Protein AF-A0A0L0VSL5-F1 (afdb_monomer)

Solvent-accessible surface area (backbone atoms only — not comparable to full-atom values): 15742 Å² total; per-residue (Å²): 80,38,38,39,34,37,36,86,42,72,40,35,35,44,28,36,60,89,31,51,24,48,33,51,64,76,31,60,61,49,60,49,43,59,82,52,44,70,43,59,74,80,68,90,75,70,58,78,73,39,57,33,40,34,41,39,35,54,73,56,79,80,75,64,73,90,83,74,93,79,73,78,49,62,50,77,45,80,47,73,40,64,59,97,86,57,85,73,88,81,75,74,82,54,88,63,55,69,86,78,69,86,86,74,79,82,70,61,61,67,65,62,92,44,34,39,36,64,74,82,46,76,58,73,95,42,66,75,44,81,54,85,88,80,40,61,49,68,82,96,67,73,64,68,53,27,64,38,95,92,36,80,67,58,81,57,70,86,47,41,48,71,52,88,75,97,64,85,46,53,37,28,43,37,43,53,38,84,44,75,86,44,54,42,32,37,32,50,56,62,76,78,61,58,31,29,52,28,34,70,50,80,41,77,75,52,86,80,55,49,82,74,55,72,68,43,38,74,40,32,42,46,36,45,49,46,60,40,35,43,36,10,25,40,30,36,37,38,51,37,56,52,97,90,47,74,61,86,71,82,26,45,39,28,35,50,45,67,71,48,35,71,60,8,36,48,34,39,59

Mean predicted aligned error: 10.03 Å

Organism: NCBI:txid1165861

Sequence (269 aa):
MFWFSTDQHLLSVVEADSNGVTGPNNLHCLQFHNGQRYFEPQHCMIKLNTTFKKSHQQICVCGFALGIPRIEATTLAIVQVAAKDTETSNLQLPRTQDWGDTVGGKCTDLNIDTLNSSAVRSTYLANIAVSYLLTLAFRYRILLQDLAIGGRGYFNSTEVTTFTRNKDGCYNIVLNNLDADIDHPLYLCKFSPDADLVAQGSGNIGPQSLFQASFRLNNPLRRDTFVIGSGSYLVNSIPTVQFEAHNPGVWILHCHIEWHLASGFAGLL

Secondary structure (DSSP, 8-state):
-EEEEETTB-B---EETTEEEE---SBSEEEE-TT--EE----TTPPTTEEEEEEEEE--STTPPTT-S---SEEEEEEEE--TT---TT-PPP----------S------GGG-EESS--B-----EEE--------SS--THHHHSTTS-SS--TTTSEE----S-SEEEEEEE---SS--EEEEEE-SSSPEEEEEEEES---TTTGGGS----BS-EEESEEEEPTTEEEEEEEESEETTEE--S--EEEESSHHHHHTT-EEE-

Structure (mmCIF, N/CA/C/O backbone):
data_AF-A0A0L0VSL5-F1
#
_entry.id   AF-A0A0L0VSL5-F1
#
loop_
_atom_site.group_PDB
_atom_site.id
_atom_site.type_symbol
_atom_site.label_atom_id
_atom_site.label_alt_id
_atom_site.label_comp_id
_atom_site.label_asym_id
_atom_site.label_entity_id
_atom_site.label_seq_id
_atom_site.pdbx_PDB_ins_code
_atom_site.Cartn_x
_atom_site.Cartn_y
_atom_site.Cartn_z
_atom_site.occupancy
_atom_site.B_iso_or_equiv
_atom_site.auth_seq_id
_atom_site.auth_comp_id
_atom_site.auth_asym_id
_atom_site.auth_atom_id
_atom_site.pdbx_PDB_model_num
ATOM 1 N N . MET A 1 1 ? -10.384 4.070 0.402 1.00 79.19 1 MET A N 1
ATOM 2 C CA . MET A 1 1 ? -9.884 4.211 1.788 1.00 79.19 1 MET A CA 1
ATOM 3 C C . MET A 1 1 ? -10.976 3.934 2.806 1.00 79.19 1 MET A C 1
ATOM 5 O O . MET A 1 1 ? -12.090 4.432 2.637 1.00 79.19 1 MET A O 1
ATOM 9 N N . PHE A 1 2 ? -10.629 3.209 3.867 1.00 81.50 2 PHE A N 1
ATOM 10 C CA . PHE A 1 2 ? -11.522 2.871 4.970 1.00 81.50 2 PHE A CA 1
ATOM 11 C C . PHE A 1 2 ? -10.937 3.264 6.321 1.00 81.50 2 PHE A C 1
ATOM 13 O O . PHE A 1 2 ? -9.721 3.275 6.505 1.00 81.50 2 PHE A O 1
ATOM 20 N N . TRP A 1 3 ? -11.832 3.569 7.254 1.00 83.19 3 TRP A N 1
ATOM 21 C CA . TRP A 1 3 ? -11.535 3.921 8.634 1.00 83.19 3 TRP A CA 1
ATOM 22 C C . TRP A 1 3 ? -12.248 2.919 9.534 1.00 83.19 3 TRP A C 1
ATOM 24 O O . TRP A 1 3 ? -13.470 2.793 9.491 1.00 83.19 3 TRP A O 1
ATOM 34 N N . PHE A 1 4 ? -11.478 2.154 10.296 1.00 86.31 4 PHE A N 1
ATOM 35 C CA . PHE A 1 4 ? -11.981 1.129 11.195 1.00 86.31 4 PHE A CA 1
ATOM 36 C C . PHE A 1 4 ? -11.747 1.536 12.643 1.00 86.31 4 PHE A C 1
ATOM 38 O O . PHE A 1 4 ? -10.606 1.742 13.054 1.00 86.31 4 PHE A O 1
ATOM 45 N N . SER A 1 5 ? -12.814 1.591 13.428 1.00 86.06 5 SER A N 1
ATOM 46 C CA . SER A 1 5 ? -12.749 1.828 14.865 1.00 86.06 5 SER A CA 1
ATOM 47 C C . SER A 1 5 ? -13.531 0.762 15.624 1.00 86.06 5 SER A C 1
ATOM 49 O O . SER A 1 5 ? -14.391 0.050 15.092 1.00 86.06 5 SER A O 1
ATOM 51 N N . THR A 1 6 ? -13.200 0.622 16.901 1.00 87.06 6 THR A N 1
ATOM 52 C CA . THR A 1 6 ? -13.971 -0.185 17.842 1.00 87.06 6 THR A CA 1
ATOM 53 C C . THR A 1 6 ? -14.391 0.716 18.992 1.00 87.06 6 THR A C 1
ATOM 55 O O . THR A 1 6 ? -13.530 1.305 19.648 1.00 87.06 6 THR A O 1
ATOM 58 N N . ASP A 1 7 ? -15.697 0.818 19.245 1.00 85.94 7 ASP A N 1
ATOM 59 C CA . ASP A 1 7 ? -16.243 1.698 20.277 1.00 85.94 7 ASP A CA 1
ATOM 60 C C . ASP A 1 7 ? -15.539 1.452 21.613 1.00 85.94 7 ASP A C 1
ATOM 62 O O . ASP A 1 7 ? -15.554 0.329 22.124 1.00 85.94 7 ASP A O 1
ATOM 66 N N . GLN A 1 8 ? -14.956 2.502 22.198 1.00 84.69 8 GLN A N 1
ATOM 67 C CA . GLN A 1 8 ? -14.326 2.475 23.526 1.00 84.69 8 GLN A CA 1
ATOM 68 C C . GLN A 1 8 ? -13.149 1.489 23.672 1.00 84.69 8 GLN A C 1
ATOM 70 O O . GLN A 1 8 ? -12.709 1.228 24.792 1.00 84.69 8 GLN A O 1
ATOM 75 N N . HIS A 1 9 ? -12.620 0.952 22.568 1.00 84.62 9 HIS A N 1
ATOM 76 C CA . HIS A 1 9 ? -11.437 0.093 22.563 1.00 84.62 9 HIS A CA 1
ATOM 77 C C . HIS A 1 9 ? -10.327 0.730 21.735 1.00 84.62 9 HIS A C 1
ATOM 79 O O . HIS A 1 9 ? -10.549 1.198 20.620 1.00 84.62 9 HIS A O 1
ATOM 85 N N . LEU A 1 10 ? -9.133 0.749 22.318 1.00 87.00 10 LEU A N 1
ATOM 86 C CA . LEU A 1 10 ? -7.921 1.201 21.655 1.00 87.00 10 LEU A CA 1
ATOM 87 C C . LEU A 1 10 ? -7.341 0.068 20.809 1.00 87.00 10 LEU A C 1
ATOM 89 O O . LEU A 1 10 ? -7.324 -1.082 21.245 1.00 87.00 10 LEU A O 1
ATOM 93 N N . LEU A 1 11 ? -6.838 0.424 19.634 1.00 86.19 11 LEU A N 1
ATOM 94 C CA . LEU A 1 11 ? -6.230 -0.466 18.656 1.00 86.19 11 LEU A CA 1
ATOM 95 C C . LEU A 1 11 ? -4.699 -0.331 18.705 1.00 86.19 11 LEU A C 1
ATOM 97 O O . LEU A 1 11 ? -4.158 0.766 18.888 1.00 86.19 11 LEU A O 1
ATOM 101 N N . SER A 1 12 ? -3.994 -1.440 18.498 1.00 89.50 12 SER A N 1
ATOM 102 C CA . SER A 1 12 ? -2.533 -1.470 18.363 1.00 89.50 12 SER A CA 1
ATOM 103 C C . SER A 1 12 ? -2.125 -2.292 17.152 1.00 89.50 12 SER A C 1
ATOM 105 O O . SER A 1 12 ? -2.561 -3.425 17.001 1.00 89.50 12 SER A O 1
ATOM 107 N N . VAL A 1 13 ? -1.252 -1.767 16.301 1.00 90.75 13 VAL A N 1
ATOM 108 C CA . VAL A 1 13 ? -0.798 -2.497 15.110 1.00 90.75 13 VAL A CA 1
ATOM 109 C C . VAL A 1 13 ? 0.441 -3.325 15.444 1.00 90.75 13 VAL A C 1
ATOM 111 O O . VAL A 1 13 ? 1.412 -2.808 16.004 1.00 90.75 13 VAL A O 1
ATOM 114 N N . VAL A 1 14 ? 0.404 -4.614 15.096 1.00 91.50 14 VAL A N 1
ATOM 115 C CA . VAL A 1 14 ? 1.551 -5.531 15.258 1.00 91.50 14 VAL A CA 1
ATOM 116 C C . VAL A 1 14 ? 1.953 -6.252 13.968 1.00 91.50 14 VAL A C 1
ATOM 118 O O . VAL A 1 14 ? 2.981 -6.922 13.914 1.00 91.50 14 VAL A O 1
ATOM 121 N N . GLU A 1 15 ? 1.166 -6.102 12.906 1.00 91.44 15 GLU A N 1
ATOM 122 C CA . GLU A 1 15 ? 1.506 -6.580 11.566 1.00 91.44 15 GLU A CA 1
ATOM 123 C C . GLU A 1 15 ? 0.984 -5.592 10.526 1.00 91.44 15 GLU A C 1
ATOM 125 O O . GLU A 1 15 ? -0.127 -5.076 10.667 1.00 91.44 15 GLU A O 1
ATOM 130 N N . ALA A 1 16 ? 1.777 -5.355 9.485 1.00 91.31 16 ALA A N 1
ATOM 131 C CA . ALA A 1 16 ? 1.372 -4.657 8.276 1.00 91.31 16 ALA A CA 1
ATOM 132 C C . ALA A 1 16 ? 1.579 -5.595 7.081 1.00 91.31 16 ALA A C 1
ATOM 134 O O . ALA A 1 16 ? 2.695 -6.042 6.802 1.00 91.31 16 ALA A O 1
ATOM 135 N N . ASP A 1 17 ? 0.489 -5.878 6.379 1.00 90.19 17 ASP A N 1
ATOM 136 C CA . ASP A 1 17 ? 0.376 -6.805 5.258 1.00 90.19 17 ASP A CA 1
ATOM 137 C C . ASP A 1 17 ? 0.730 -8.255 5.626 1.00 90.19 17 ASP A C 1
ATOM 139 O O . ASP A 1 17 ? -0.166 -9.064 5.860 1.00 90.19 17 ASP A O 1
ATOM 143 N N . SER A 1 18 ? 2.009 -8.607 5.636 1.00 87.94 18 SER A N 1
ATOM 144 C CA . SER A 1 18 ? 2.518 -9.910 6.094 1.00 87.94 18 SER A CA 1
ATOM 145 C C . SER A 1 18 ? 3.865 -9.760 6.805 1.00 87.94 18 SER A C 1
ATOM 147 O O . SER A 1 18 ? 4.655 -10.699 6.906 1.00 87.94 18 SER A O 1
ATOM 149 N N . ASN A 1 19 ? 4.141 -8.549 7.295 1.00 88.31 19 ASN A N 1
ATOM 150 C CA . ASN A 1 19 ? 5.360 -8.201 8.004 1.00 88.31 19 ASN A CA 1
ATOM 151 C C . ASN A 1 19 ? 5.015 -7.781 9.428 1.00 88.31 19 ASN A C 1
ATOM 153 O O . ASN A 1 19 ? 4.250 -6.840 9.641 1.00 88.31 19 ASN A O 1
ATOM 157 N N . GLY A 1 20 ? 5.637 -8.443 10.404 1.00 90.81 20 GLY A N 1
ATOM 158 C CA . GLY A 1 20 ? 5.568 -8.021 11.799 1.00 90.81 20 GLY A CA 1
ATOM 159 C C . GLY A 1 20 ? 6.112 -6.601 11.963 1.00 90.81 20 GLY A C 1
ATOM 160 O O . GLY A 1 20 ? 7.195 -6.274 11.457 1.00 90.81 20 GLY A O 1
ATOM 161 N N . VAL A 1 21 ? 5.358 -5.767 12.669 1.00 91.81 21 VAL A N 1
ATOM 162 C CA . VAL A 1 21 ? 5.719 -4.389 13.009 1.00 91.81 21 VAL A CA 1
ATOM 163 C C . VAL A 1 21 ? 5.441 -4.129 14.486 1.00 91.81 21 VAL A C 1
ATOM 165 O O . VAL A 1 21 ? 4.688 -4.846 15.134 1.00 91.81 21 VAL A O 1
ATOM 168 N N . THR A 1 22 ? 6.037 -3.079 15.031 1.00 89.19 22 THR A N 1
ATOM 169 C CA . THR A 1 22 ? 5.716 -2.571 16.363 1.00 89.19 22 THR A CA 1
ATOM 170 C C . THR A 1 22 ? 5.126 -1.174 16.236 1.00 89.19 22 THR A C 1
ATOM 172 O O . THR A 1 22 ? 5.822 -0.259 15.784 1.00 89.19 22 THR A O 1
ATOM 175 N N . GLY A 1 23 ? 3.884 -1.015 16.699 1.00 85.62 23 GLY A N 1
ATOM 176 C CA . GLY A 1 23 ? 3.152 0.251 16.708 1.00 85.62 23 GLY A CA 1
ATOM 177 C C . GLY A 1 23 ? 2.468 0.559 15.369 1.00 85.62 23 GLY A C 1
ATOM 178 O O . GLY A 1 23 ? 2.643 -0.202 14.423 1.00 85.62 23 GLY A O 1
ATOM 179 N N . PRO A 1 24 ? 1.697 1.659 15.270 1.00 88.31 24 PRO A N 1
ATOM 180 C CA . PRO A 1 24 ? 1.308 2.550 16.362 1.00 88.31 24 PRO A CA 1
ATOM 181 C C . PRO A 1 24 ? 0.392 1.865 17.388 1.00 88.31 24 PRO A C 1
ATOM 183 O O . PRO A 1 24 ? -0.339 0.928 17.073 1.00 88.31 24 PRO A O 1
ATOM 186 N N . ASN A 1 25 ? 0.459 2.342 18.632 1.00 88.06 25 ASN A N 1
ATOM 187 C CA . ASN A 1 25 ? -0.379 1.892 19.746 1.00 88.06 25 ASN A CA 1
ATOM 188 C C . ASN A 1 25 ? -1.405 2.968 20.102 1.00 88.06 25 ASN A C 1
ATOM 190 O O . ASN A 1 25 ? -1.175 4.147 19.833 1.00 88.06 25 ASN A O 1
ATOM 194 N N . ASN A 1 26 ? -2.468 2.574 20.805 1.00 87.81 26 ASN A N 1
ATOM 195 C CA . ASN A 1 26 ? -3.506 3.481 21.306 1.00 87.81 26 ASN A CA 1
ATOM 196 C C . ASN A 1 26 ? -4.238 4.250 20.194 1.00 87.81 26 ASN A C 1
ATOM 198 O O . ASN A 1 26 ? -4.598 5.412 20.362 1.00 87.81 26 ASN A O 1
ATOM 202 N N . LEU A 1 27 ? -4.448 3.605 19.049 1.00 87.19 27 LEU A N 1
ATOM 203 C CA . LEU A 1 27 ? -5.225 4.168 17.955 1.00 87.19 27 LEU A CA 1
ATOM 204 C C . LEU A 1 27 ? -6.715 4.069 18.280 1.00 87.19 27 LEU A C 1
ATOM 206 O O . LEU A 1 27 ? -7.216 3.001 18.620 1.00 87.19 27 LEU A O 1
ATOM 210 N N . HIS A 1 28 ? -7.439 5.168 18.126 1.00 87.94 28 HIS A N 1
ATOM 211 C CA . HIS A 1 28 ? -8.902 5.151 18.147 1.00 87.94 28 HIS A CA 1
ATOM 212 C C . HIS A 1 28 ? -9.468 4.582 16.838 1.00 87.94 28 HIS A C 1
ATOM 214 O O . HIS A 1 28 ? -10.438 3.824 16.834 1.00 87.94 28 HIS A O 1
ATOM 220 N N . CYS A 1 29 ? -8.818 4.931 15.722 1.00 84.75 29 CYS A N 1
ATOM 221 C CA . CYS A 1 29 ? -9.201 4.518 14.386 1.00 84.75 29 CYS A CA 1
ATOM 222 C C . CYS A 1 29 ? -7.979 4.103 13.562 1.00 84.75 29 CYS A C 1
ATOM 224 O O . CYS A 1 29 ? -6.942 4.768 13.558 1.00 84.75 29 CYS A O 1
ATOM 226 N N . LEU A 1 30 ? -8.134 3.007 12.832 1.00 87.50 30 LEU A N 1
ATOM 227 C CA . LEU A 1 30 ? -7.163 2.449 11.910 1.00 87.50 30 LEU A CA 1
ATOM 228 C C . LEU A 1 30 ? -7.581 2.764 10.475 1.00 87.50 30 LEU A C 1
ATOM 230 O O . LEU A 1 30 ? -8.691 2.437 10.059 1.00 87.50 30 LEU A O 1
ATOM 234 N N . GLN A 1 31 ? -6.683 3.382 9.717 1.00 86.00 31 GLN A N 1
ATOM 235 C CA . GLN A 1 31 ? -6.902 3.695 8.308 1.00 86.00 31 GLN A CA 1
ATOM 236 C C . GLN A 1 31 ? -6.212 2.655 7.435 1.00 86.00 31 GLN A C 1
ATOM 238 O O . GLN A 1 31 ? -5.061 2.310 7.697 1.00 86.00 31 GLN A O 1
ATOM 243 N N . PHE A 1 32 ? -6.896 2.163 6.406 1.00 87.19 32 PHE A N 1
ATOM 244 C CA . PHE A 1 32 ? -6.297 1.248 5.436 1.00 87.19 32 PHE A CA 1
ATOM 245 C C . PHE A 1 32 ? -6.989 1.319 4.074 1.00 87.19 32 PHE A C 1
ATOM 247 O O . PHE A 1 32 ? -8.181 1.630 3.952 1.00 87.19 32 PHE A O 1
ATOM 254 N N . HIS A 1 33 ? -6.222 1.026 3.029 1.00 89.50 33 HIS A N 1
ATOM 255 C CA . HIS A 1 33 ? -6.683 1.029 1.648 1.00 89.50 33 HIS A CA 1
ATOM 256 C C . HIS A 1 33 ? -6.853 -0.396 1.089 1.00 89.50 33 HIS A C 1
ATOM 258 O O . HIS A 1 33 ? -6.383 -1.373 1.663 1.00 89.50 33 HIS A O 1
ATOM 264 N N . ASN A 1 34 ? -7.541 -0.525 -0.050 1.00 88.31 34 ASN A N 1
ATOM 265 C CA . ASN A 1 34 ? -7.674 -1.778 -0.804 1.00 88.31 34 ASN A CA 1
ATOM 266 C C . ASN A 1 34 ? -6.311 -2.476 -0.967 1.00 88.31 34 ASN A C 1
ATOM 268 O O . ASN A 1 34 ? -5.350 -1.829 -1.379 1.00 88.31 34 ASN A O 1
ATOM 272 N N . GLY A 1 35 ? -6.253 -3.776 -0.671 1.00 88.75 35 GLY A N 1
ATOM 273 C CA . GLY A 1 35 ? -5.036 -4.600 -0.744 1.00 88.75 35 GLY A CA 1
ATOM 274 C C . GLY A 1 35 ? -4.197 -4.622 0.542 1.00 88.75 35 GLY A C 1
ATOM 275 O O . GLY A 1 35 ? -3.473 -5.587 0.788 1.00 88.75 35 GLY A O 1
ATOM 276 N N . GLN A 1 36 ? -4.352 -3.620 1.412 1.00 91.81 36 GLN A N 1
ATOM 277 C CA . GLN A 1 36 ? -3.633 -3.552 2.683 1.00 91.81 36 GLN A CA 1
ATOM 278 C C . GLN A 1 36 ? -4.264 -4.449 3.749 1.00 91.81 36 GLN A C 1
ATOM 280 O O . GLN A 1 36 ? -5.487 -4.590 3.820 1.00 91.81 36 GLN A O 1
ATOM 285 N N . ARG A 1 37 ? -3.428 -5.015 4.623 1.00 92.31 37 ARG A N 1
ATOM 286 C CA . ARG A 1 37 ? -3.855 -5.700 5.848 1.00 92.31 37 ARG A CA 1
ATOM 287 C C . ARG A 1 37 ? -3.131 -5.121 7.049 1.00 92.31 37 ARG A C 1
ATOM 289 O O . ARG A 1 37 ? -1.978 -4.710 6.966 1.00 92.31 37 ARG A O 1
ATOM 296 N N . TYR A 1 38 ? -3.805 -5.164 8.184 1.00 90.19 38 TYR A N 1
ATOM 297 C CA . TYR A 1 38 ? -3.205 -4.892 9.476 1.00 90.19 38 TYR A CA 1
ATOM 298 C C . TYR A 1 38 ? -3.696 -5.931 10.466 1.00 90.19 38 TYR A C 1
ATOM 300 O O . TYR A 1 38 ? -4.891 -6.235 10.499 1.00 90.19 38 TYR A O 1
ATOM 308 N N . PHE A 1 39 ? -2.783 -6.456 11.277 1.00 83.44 39 PHE A N 1
ATOM 309 C CA . PHE A 1 39 ? -3.158 -7.276 12.419 1.00 83.44 39 PHE A CA 1
ATOM 310 C C . PHE A 1 39 ? -3.142 -6.424 13.684 1.00 83.44 39 PHE A C 1
ATOM 312 O O . PHE A 1 39 ? -2.148 -5.763 14.005 1.00 83.44 39 PHE A O 1
ATOM 319 N N . GLU A 1 40 ? -4.265 -6.461 14.391 1.00 76.19 40 GLU A N 1
ATOM 320 C CA . GLU A 1 40 ? -4.489 -5.767 15.650 1.00 76.19 40 GLU A CA 1
ATOM 321 C C . GLU A 1 40 ? -4.880 -6.802 16.708 1.00 76.19 40 GLU A C 1
ATOM 323 O O . GLU A 1 40 ? -5.955 -7.403 16.611 1.00 76.19 40 GLU A O 1
ATOM 328 N N . PRO A 1 41 ? -4.019 -7.079 17.701 1.00 65.44 41 PRO A N 1
ATOM 329 C CA . PRO A 1 41 ? -4.383 -7.964 18.781 1.00 65.44 41 PRO A CA 1
ATOM 330 C C . PRO A 1 41 ? -5.300 -7.196 19.728 1.00 65.44 41 PRO A C 1
ATOM 332 O O . PRO A 1 41 ? -4.844 -6.373 20.525 1.00 65.44 41 PRO A O 1
ATOM 335 N N . GLN A 1 42 ? -6.588 -7.533 19.695 1.00 60.28 42 GLN A N 1
ATOM 336 C CA . GLN A 1 42 ? -7.503 -7.127 20.753 1.00 60.28 42 GLN A CA 1
ATOM 337 C C . GLN A 1 42 ? -7.034 -7.781 22.050 1.00 60.28 42 GLN A C 1
ATOM 339 O O . GLN A 1 42 ? -7.213 -8.983 22.262 1.00 60.28 42 GLN A O 1
ATOM 344 N N . HIS A 1 43 ? -6.371 -7.000 22.905 1.00 53.62 43 HIS A N 1
ATOM 345 C CA . HIS A 1 43 ? -5.921 -7.482 24.203 1.00 53.62 43 HIS A CA 1
ATOM 346 C C . HIS A 1 43 ? -7.112 -8.080 24.966 1.00 53.62 43 HIS A C 1
ATOM 348 O O . HIS A 1 43 ? -8.201 -7.504 24.982 1.00 53.62 43 HIS A O 1
ATOM 354 N N . CYS A 1 44 ? -6.875 -9.209 25.642 1.00 47.97 44 CYS A N 1
ATOM 355 C CA . CYS A 1 44 ? -7.801 -9.986 26.482 1.00 47.97 44 CYS A CA 1
ATOM 356 C C . CYS A 1 44 ? -8.433 -9.220 27.671 1.00 47.97 44 CYS A C 1
ATOM 358 O O . CYS A 1 44 ? -8.823 -9.826 28.665 1.00 47.97 44 CYS A O 1
ATOM 360 N N . MET A 1 45 ? -8.519 -7.891 27.613 1.00 53.38 45 MET A N 1
ATOM 361 C CA . MET A 1 45 ? -9.178 -7.042 28.603 1.00 53.38 45 MET A CA 1
ATOM 362 C C . MET A 1 45 ? -10.679 -6.868 28.339 1.00 53.38 45 MET A C 1
ATOM 364 O O . MET A 1 45 ? -11.367 -6.227 29.137 1.00 53.38 45 MET A O 1
ATOM 368 N N . ILE A 1 46 ? -11.209 -7.434 27.249 1.00 62.16 46 ILE A N 1
ATOM 369 C CA . ILE A 1 46 ? -12.647 -7.412 26.982 1.00 62.16 46 ILE A CA 1
ATOM 370 C C . ILE A 1 46 ? -13.349 -8.302 28.011 1.00 62.16 46 ILE A C 1
ATOM 372 O O . ILE A 1 46 ? -13.132 -9.513 28.076 1.00 62.16 46 ILE A O 1
ATOM 376 N N . LYS A 1 47 ? -14.195 -7.691 28.844 1.00 61.09 47 LYS A N 1
ATOM 377 C CA . LYS A 1 47 ? -14.951 -8.407 29.876 1.00 61.09 47 LYS A CA 1
ATOM 378 C C . LYS A 1 47 ? -15.949 -9.375 29.232 1.00 61.09 47 LYS A C 1
ATOM 380 O O . LYS A 1 47 ? -16.590 -9.043 28.234 1.00 61.09 47 LYS A O 1
ATOM 385 N N . LEU A 1 48 ? -16.126 -10.547 29.842 1.00 63.28 48 LEU A N 1
ATOM 386 C CA . LEU A 1 48 ? -17.193 -11.481 29.474 1.00 63.28 48 LEU A CA 1
ATOM 387 C C . LEU A 1 48 ? -18.569 -10.806 29.588 1.00 63.28 48 LEU A C 1
ATOM 389 O O . LEU A 1 48 ? -18.789 -9.971 30.467 1.00 63.28 48 LEU A O 1
ATOM 393 N N . ASN A 1 49 ? -19.492 -11.203 28.713 1.00 62.16 49 ASN A N 1
ATOM 394 C CA . ASN A 1 49 ? -20.851 -10.670 28.574 1.00 62.16 49 ASN A CA 1
ATOM 395 C C . ASN A 1 49 ? -20.912 -9.183 28.185 1.00 62.16 49 ASN A C 1
ATOM 397 O O . ASN A 1 49 ? -21.858 -8.481 28.542 1.00 62.16 49 ASN A O 1
ATOM 401 N N . THR A 1 50 ? -19.917 -8.690 27.445 1.00 63.56 50 THR A N 1
ATOM 402 C CA . THR A 1 50 ? -19.955 -7.345 26.859 1.00 63.56 50 THR A CA 1
ATOM 403 C C . THR A 1 50 ? -20.431 -7.387 25.416 1.00 63.56 50 THR A C 1
ATOM 405 O O . THR A 1 50 ? -20.274 -8.377 24.703 1.00 63.56 50 THR A O 1
ATOM 408 N N . THR A 1 51 ? -21.066 -6.302 24.984 1.00 66.62 51 THR A N 1
ATOM 409 C CA . THR A 1 51 ? -21.458 -6.088 23.591 1.00 66.62 51 THR A CA 1
ATOM 410 C C . THR A 1 51 ? -21.030 -4.681 23.200 1.00 66.62 51 THR A C 1
ATOM 412 O O . THR A 1 51 ? -21.313 -3.734 23.936 1.00 66.62 51 THR A O 1
ATOM 415 N N . PHE A 1 52 ? -20.346 -4.535 22.072 1.00 72.25 52 PHE A N 1
ATOM 416 C CA . PHE A 1 52 ? -19.856 -3.251 21.563 1.00 72.25 52 PHE A CA 1
ATOM 417 C C . PHE A 1 52 ? -19.944 -3.211 20.037 1.00 72.25 52 PHE A C 1
ATOM 419 O O . PHE A 1 52 ? -20.152 -4.243 19.391 1.00 72.25 52 PHE A O 1
ATOM 426 N N . LYS A 1 53 ? -19.826 -2.019 19.448 1.00 71.62 53 LYS A N 1
ATOM 427 C CA . LYS A 1 53 ? -19.830 -1.856 17.990 1.00 71.62 53 LYS A CA 1
ATOM 428 C C . LYS A 1 53 ? -18.411 -1.768 17.448 1.00 71.62 53 LYS A C 1
ATOM 430 O O . LYS A 1 53 ? -17.514 -1.203 18.069 1.00 71.62 53 LYS A O 1
ATOM 435 N N . LYS A 1 54 ? -18.243 -2.327 16.259 1.00 72.50 54 LYS A N 1
ATOM 436 C CA . LYS A 1 54 ? -17.155 -2.018 15.341 1.00 72.50 54 LYS A CA 1
ATOM 437 C C . LYS A 1 54 ? -17.730 -1.141 14.244 1.00 72.50 54 LYS A C 1
ATOM 439 O O . LYS A 1 54 ? -18.774 -1.470 13.678 1.00 72.50 54 LYS A O 1
ATOM 444 N N . SER A 1 55 ? -17.067 -0.030 13.987 1.00 71.75 55 SER A N 1
ATOM 445 C CA . SER A 1 55 ? -17.472 0.956 12.999 1.00 71.75 55 SER A CA 1
ATOM 446 C C . SER A 1 55 ? -16.496 0.899 11.838 1.00 71.75 55 SER A C 1
ATOM 448 O O . SER A 1 55 ? -15.284 0.771 12.013 1.00 71.75 55 SER A O 1
ATOM 450 N N . HIS A 1 56 ? -17.053 0.918 10.639 1.00 65.94 56 HIS A N 1
ATOM 451 C CA . HIS A 1 56 ? -16.312 0.935 9.399 1.00 65.94 56 HIS A CA 1
ATOM 452 C C . HIS A 1 56 ? -16.848 2.077 8.553 1.00 65.94 56 HIS A C 1
ATOM 454 O O . HIS A 1 56 ? -17.983 2.031 8.083 1.00 65.94 56 HIS A O 1
ATOM 460 N N . GLN A 1 57 ? -16.039 3.113 8.394 1.00 65.75 57 GLN A N 1
ATOM 461 C CA . GLN A 1 57 ? -16.434 4.339 7.727 1.00 65.75 57 GLN A CA 1
ATOM 462 C C . GLN A 1 57 ? -15.684 4.501 6.415 1.00 65.75 57 GLN A C 1
ATOM 464 O O . GLN A 1 57 ? -14.457 4.388 6.343 1.00 65.75 57 GLN A O 1
ATOM 469 N N . GLN A 1 58 ? -16.446 4.761 5.361 1.00 60.06 58 GLN A N 1
ATOM 470 C CA . GLN A 1 58 ? -15.945 5.017 4.027 1.00 60.06 58 GLN A CA 1
ATOM 471 C C . GLN A 1 58 ? -16.025 6.514 3.748 1.00 60.06 58 GLN A C 1
ATOM 473 O O . GLN A 1 58 ? -17.093 7.116 3.777 1.00 60.06 58 GLN A O 1
ATOM 478 N N . ILE A 1 59 ? -14.872 7.114 3.474 1.00 59.78 59 ILE A N 1
ATOM 479 C CA . ILE A 1 59 ? -14.735 8.579 3.449 1.00 59.78 59 ILE A CA 1
ATOM 480 C C . ILE A 1 59 ? -14.257 9.075 2.091 1.00 59.78 59 ILE A C 1
ATOM 482 O O . ILE A 1 59 ? -14.542 10.197 1.684 1.00 59.78 59 ILE A O 1
ATOM 486 N N . CYS A 1 60 ? -13.531 8.233 1.366 1.00 54.00 60 CYS A N 1
ATOM 487 C CA . CYS A 1 60 ? -12.907 8.645 0.128 1.00 54.00 60 CYS A CA 1
ATOM 488 C C . CYS A 1 60 ? -13.833 8.501 -1.075 1.00 54.00 60 CYS A C 1
ATOM 490 O O . CYS A 1 60 ? -14.367 7.420 -1.335 1.00 54.00 60 CYS A O 1
ATOM 492 N N . VAL A 1 61 ? -13.895 9.564 -1.875 1.00 51.88 61 VAL A N 1
ATOM 493 C CA . VAL A 1 61 ? -14.516 9.601 -3.209 1.00 51.88 61 VAL A CA 1
ATOM 494 C C . VAL A 1 61 ? -13.654 8.873 -4.263 1.00 51.88 61 VAL A C 1
ATOM 496 O O . VAL A 1 61 ? -14.002 8.843 -5.432 1.00 51.88 61 VAL A O 1
ATOM 499 N N . CYS A 1 62 ? -12.564 8.201 -3.885 1.00 49.12 62 CYS A N 1
ATOM 500 C CA . CYS A 1 62 ? -11.683 7.447 -4.789 1.00 49.12 62 CYS A CA 1
ATOM 501 C C . CYS A 1 62 ? -12.303 6.149 -5.361 1.00 49.12 62 CYS A C 1
ATOM 503 O O . CYS A 1 62 ? -11.581 5.244 -5.774 1.00 49.12 62 CYS A O 1
ATOM 505 N N . GLY A 1 63 ? -13.634 6.010 -5.390 1.00 49.00 63 GLY A N 1
ATOM 506 C CA . GLY A 1 63 ? -14.256 4.759 -5.828 1.00 49.00 63 GLY A CA 1
ATOM 507 C C . GLY A 1 63 ? -15.762 4.738 -6.065 1.00 49.00 63 GLY A C 1
ATOM 508 O O . GLY A 1 63 ? -16.298 3.643 -6.220 1.00 49.00 63 GLY A O 1
ATOM 509 N N . PHE A 1 64 ? -16.463 5.875 -6.124 1.00 50.75 64 PHE A N 1
ATOM 510 C CA . PHE A 1 64 ? -17.867 5.848 -6.541 1.00 50.75 64 PHE A CA 1
ATOM 511 C C . PHE A 1 64 ? -18.019 6.234 -8.006 1.00 50.75 64 PHE A C 1
ATOM 513 O O . PHE A 1 64 ? -17.676 7.339 -8.421 1.00 50.75 64 PHE A O 1
ATOM 520 N N . ALA A 1 65 ? -18.609 5.316 -8.772 1.00 46.47 65 ALA A N 1
ATOM 521 C CA . ALA A 1 65 ? -19.302 5.668 -9.996 1.00 46.47 65 ALA A CA 1
ATOM 522 C C . ALA A 1 65 ? -20.313 6.776 -9.662 1.00 46.47 65 ALA A C 1
ATOM 524 O O . ALA A 1 65 ? -21.155 6.613 -8.774 1.00 46.47 65 ALA A O 1
ATOM 525 N N . LEU A 1 66 ? -20.193 7.916 -10.340 1.00 46.72 66 LEU A N 1
ATOM 526 C CA . LEU A 1 66 ? -21.149 9.016 -10.269 1.00 46.72 66 LEU A CA 1
ATOM 527 C C . LEU A 1 66 ? -22.575 8.447 -10.403 1.00 46.72 66 LEU A C 1
ATOM 529 O O . LEU A 1 66 ? -22.899 7.867 -11.437 1.00 46.72 66 LEU A O 1
ATOM 533 N N . GLY A 1 67 ? -23.418 8.588 -9.370 1.00 48.97 67 GLY A N 1
ATOM 534 C CA . GLY A 1 67 ? -24.847 8.261 -9.479 1.00 48.97 67 GLY A CA 1
ATOM 535 C C . GLY A 1 67 ? -25.473 7.314 -8.449 1.00 48.97 67 GLY A C 1
ATOM 536 O O . GLY A 1 67 ? -26.611 6.913 -8.675 1.00 48.97 67 GLY A O 1
ATOM 537 N N . ILE A 1 68 ? -24.825 6.968 -7.326 1.00 56.34 68 ILE A N 1
ATOM 538 C CA . ILE A 1 68 ? -25.515 6.266 -6.221 1.00 56.34 68 ILE A CA 1
ATOM 539 C C . ILE A 1 68 ? -26.126 7.302 -5.255 1.00 56.34 68 ILE A C 1
ATOM 541 O O . ILE A 1 68 ? -25.385 7.999 -4.565 1.00 56.34 68 ILE A O 1
ATOM 545 N N . PRO A 1 69 ? -27.465 7.427 -5.177 1.00 50.34 69 PRO A N 1
ATOM 546 C CA . PRO A 1 69 ? -28.124 8.550 -4.503 1.00 50.34 69 PRO A CA 1
ATOM 547 C C . PRO A 1 69 ? -28.189 8.441 -2.970 1.00 50.34 69 PRO A C 1
ATOM 549 O O . PRO A 1 69 ? -28.597 9.401 -2.319 1.00 50.34 69 PRO A O 1
ATOM 552 N N . ARG A 1 70 ? -27.828 7.295 -2.376 1.00 53.59 70 ARG A N 1
ATOM 553 C CA . ARG A 1 70 ? -27.794 7.080 -0.919 1.00 53.59 70 ARG A CA 1
ATOM 554 C C . ARG A 1 70 ? -26.726 6.059 -0.556 1.00 53.59 70 ARG A C 1
ATOM 556 O O . ARG A 1 70 ? -26.937 4.865 -0.742 1.00 53.59 70 ARG A O 1
ATOM 563 N N . ILE A 1 71 ? -25.605 6.530 -0.029 1.00 58.28 71 ILE A N 1
ATOM 564 C CA . ILE A 1 71 ? -24.608 5.675 0.612 1.00 58.28 71 ILE A CA 1
ATOM 565 C C . ILE A 1 71 ? -24.605 6.065 2.082 1.00 58.28 71 ILE A C 1
ATOM 567 O O . ILE A 1 71 ? -24.283 7.201 2.423 1.00 58.28 71 ILE A O 1
ATOM 571 N N . GLU A 1 72 ? -25.005 5.133 2.941 1.00 64.00 72 GLU A N 1
ATOM 572 C CA . GLU A 1 72 ? -24.677 5.224 4.360 1.00 64.00 72 GLU A CA 1
ATOM 573 C C . GLU A 1 72 ? -23.159 5.065 4.461 1.00 64.00 72 GLU A C 1
ATOM 575 O O . GLU A 1 72 ? -22.617 4.004 4.156 1.00 64.00 72 GLU A O 1
ATOM 580 N N . ALA A 1 73 ? -22.459 6.142 4.818 1.00 67.00 73 ALA A N 1
ATOM 581 C CA . ALA A 1 73 ? -20.996 6.178 4.845 1.00 67.00 73 ALA A CA 1
ATOM 582 C C . ALA A 1 73 ? -20.391 5.283 5.943 1.00 67.00 73 ALA A C 1
ATOM 584 O O . ALA A 1 73 ? -19.181 5.068 5.963 1.00 67.00 73 ALA A O 1
ATOM 585 N N . THR A 1 74 ? -21.226 4.748 6.837 1.00 74.25 74 THR A N 1
ATOM 586 C CA . THR A 1 74 ? -20.815 3.961 7.998 1.00 74.25 74 THR A CA 1
ATOM 587 C C . THR A 1 74 ? -21.506 2.606 7.996 1.00 74.25 74 THR A C 1
ATOM 589 O O . THR A 1 74 ? -22.728 2.509 8.082 1.00 74.25 74 THR A O 1
ATOM 592 N N . THR A 1 75 ? -20.711 1.543 7.970 1.00 79.56 75 THR A N 1
ATOM 593 C CA . THR A 1 75 ? -21.150 0.173 8.239 1.00 79.56 75 THR A CA 1
ATOM 594 C C . THR A 1 75 ? -20.809 -0.185 9.681 1.00 79.56 75 THR A C 1
ATOM 596 O O . THR A 1 75 ? -19.687 0.032 10.134 1.00 79.56 75 THR A O 1
ATOM 599 N N . LEU A 1 76 ? -21.773 -0.742 10.414 1.00 80.75 76 LEU A N 1
ATOM 600 C CA . LEU A 1 76 ? -21.598 -1.148 11.808 1.00 80.75 76 LEU A CA 1
ATOM 601 C C . LEU A 1 76 ? -21.679 -2.670 11.929 1.00 80.75 76 LEU A C 1
ATOM 603 O O . LEU A 1 76 ? -22.599 -3.293 11.402 1.00 80.75 76 LEU A O 1
ATOM 607 N N . ALA A 1 77 ? -20.757 -3.253 12.685 1.00 80.69 77 ALA A N 1
ATOM 608 C CA . ALA A 1 77 ? -20.823 -4.636 13.136 1.00 80.69 77 ALA A CA 1
ATOM 609 C C . ALA A 1 77 ? -20.971 -4.677 14.660 1.00 80.69 77 ALA A C 1
ATOM 611 O O . ALA A 1 77 ? -20.413 -3.846 15.374 1.00 80.69 77 ALA A O 1
ATOM 612 N N . ILE A 1 78 ? -21.723 -5.649 15.171 1.00 81.94 78 ILE A N 1
ATOM 613 C CA . ILE A 1 78 ? -21.898 -5.854 16.611 1.00 81.94 78 ILE A CA 1
ATOM 614 C C . ILE A 1 78 ? -21.001 -7.007 17.032 1.00 81.94 78 ILE A C 1
ATOM 616 O O . ILE A 1 78 ? -21.091 -8.101 16.479 1.00 81.94 78 ILE A O 1
ATOM 620 N N . VAL A 1 79 ? -20.152 -6.763 18.024 1.00 80.06 79 VAL A N 1
ATOM 621 C CA . VAL A 1 79 ? -19.342 -7.799 18.656 1.00 80.06 79 VAL A CA 1
ATOM 622 C C . VAL A 1 79 ? -19.947 -8.106 20.011 1.00 80.06 79 VAL A C 1
ATOM 624 O O . VAL A 1 79 ? -20.090 -7.216 20.848 1.00 80.06 79 VAL A O 1
ATOM 627 N N . GLN A 1 80 ? -20.288 -9.373 20.223 1.00 78.25 80 GLN A N 1
ATOM 628 C CA . GLN A 1 80 ? -20.719 -9.892 21.511 1.00 78.25 80 GLN A CA 1
ATOM 629 C C . GLN A 1 80 ? -19.655 -10.849 22.032 1.00 78.25 80 GLN A C 1
ATOM 631 O O . GLN A 1 80 ? -19.287 -11.812 21.362 1.00 78.25 80 GLN A O 1
ATOM 636 N N . VAL A 1 81 ? -19.178 -10.590 23.244 1.00 78.75 81 VAL A N 1
ATOM 637 C CA . VAL A 1 81 ? -18.285 -11.493 23.964 1.00 78.75 81 VAL A CA 1
ATOM 638 C C . VAL A 1 81 ? -19.109 -12.208 25.013 1.00 78.75 81 VAL A C 1
ATOM 640 O O . VAL A 1 81 ? -19.575 -11.591 25.965 1.00 78.75 81 VAL A O 1
ATOM 643 N N . ALA A 1 82 ? -19.295 -13.509 24.845 1.00 76.50 82 ALA A N 1
ATOM 644 C CA . ALA A 1 82 ? -20.024 -14.360 25.774 1.00 76.50 82 ALA A CA 1
ATOM 645 C C . ALA A 1 82 ? -19.201 -15.616 26.087 1.00 76.50 82 ALA A C 1
ATOM 647 O O . ALA A 1 82 ? -18.264 -15.954 25.359 1.00 76.50 82 ALA A O 1
ATOM 648 N N . ALA A 1 83 ? -19.528 -16.301 27.183 1.00 77.81 83 ALA A N 1
ATOM 649 C CA . ALA A 1 83 ? -18.969 -17.625 27.428 1.00 77.81 83 ALA A CA 1
ATOM 650 C C . ALA A 1 83 ? -19.467 -18.608 26.353 1.00 77.81 83 ALA A C 1
ATOM 652 O O . ALA A 1 83 ? -20.529 -18.416 25.763 1.00 77.81 83 ALA A O 1
ATOM 653 N N . LYS A 1 84 ? -18.690 -19.667 26.107 1.00 75.19 84 LYS A N 1
ATOM 654 C CA . LYS A 1 84 ? -18.932 -20.642 25.031 1.00 75.19 84 LYS A CA 1
ATOM 655 C C . LYS A 1 84 ? -20.350 -21.236 25.035 1.00 75.19 84 LYS A C 1
ATOM 657 O O . LYS A 1 84 ? -20.881 -21.514 23.967 1.00 75.19 84 LYS A O 1
ATOM 662 N N . ASP A 1 85 ? -20.943 -21.387 26.217 1.00 78.06 85 ASP A N 1
ATOM 663 C CA . ASP A 1 85 ? -22.236 -22.052 26.416 1.00 78.06 85 ASP A CA 1
ATOM 664 C C . ASP A 1 85 ? -23.394 -21.063 26.664 1.00 78.06 85 ASP A C 1
ATOM 666 O O . ASP A 1 85 ? -24.487 -21.461 27.065 1.00 78.06 85 ASP A O 1
ATOM 670 N N . THR A 1 86 ? -23.172 -19.760 26.458 1.00 71.81 86 THR A N 1
ATOM 671 C CA . THR A 1 86 ? -24.218 -18.744 26.622 1.00 71.81 86 THR A CA 1
ATOM 672 C C . THR A 1 86 ? -25.082 -18.661 25.361 1.00 71.81 86 THR A C 1
ATOM 674 O O . THR A 1 86 ? -24.574 -18.350 24.284 1.00 71.81 86 THR A O 1
ATOM 677 N N . GLU A 1 87 ? -26.398 -18.868 25.481 1.00 66.94 87 GLU A N 1
ATOM 678 C CA . GLU A 1 87 ? -27.326 -18.592 24.376 1.00 66.94 87 GLU A CA 1
ATOM 679 C C . GLU A 1 87 ? -27.332 -17.097 24.012 1.00 66.94 87 GLU A C 1
ATOM 681 O O . GLU A 1 87 ? -27.560 -16.228 24.855 1.00 66.94 87 GLU A O 1
ATOM 686 N N . THR A 1 88 ? -27.122 -16.790 22.731 1.00 65.12 88 THR A N 1
ATOM 687 C CA . THR A 1 88 ? -27.069 -15.420 22.187 1.00 65.12 88 THR A CA 1
ATOM 688 C C . THR A 1 88 ? -28.391 -14.967 21.549 1.00 65.12 88 THR A C 1
ATOM 690 O O . THR A 1 88 ? -28.440 -13.970 20.833 1.00 65.12 88 THR A O 1
ATOM 693 N N . SER A 1 89 ? -29.491 -15.673 21.822 1.00 62.53 89 SER A N 1
ATOM 694 C CA . SER A 1 89 ? -30.798 -15.514 21.165 1.00 62.53 89 SER A CA 1
ATOM 695 C C . SER A 1 89 ? -31.509 -14.176 21.448 1.00 62.53 89 SER A C 1
ATOM 697 O O . SER A 1 89 ? -32.326 -13.745 20.638 1.00 62.53 89 SER A O 1
ATOM 699 N N . ASN A 1 90 ? -31.158 -13.468 22.531 1.00 62.31 90 ASN A N 1
ATOM 700 C CA . ASN A 1 90 ? -31.713 -12.155 22.906 1.00 62.31 90 ASN A CA 1
ATOM 701 C C . ASN A 1 90 ? -30.648 -11.043 22.887 1.00 62.31 90 ASN A C 1
ATOM 703 O O . ASN A 1 90 ? -30.343 -10.414 23.902 1.00 62.31 90 ASN A O 1
ATOM 707 N N . LEU A 1 91 ? -30.062 -10.811 21.715 1.00 63.28 91 LEU A N 1
ATOM 708 C CA . LEU A 1 91 ? -29.056 -9.775 21.482 1.00 63.28 91 LEU A CA 1
ATOM 709 C C . LEU A 1 91 ? -29.664 -8.364 21.568 1.00 63.28 91 LEU A C 1
ATOM 711 O O . LEU A 1 91 ? -30.329 -7.895 20.644 1.00 63.28 91 LEU A O 1
ATOM 715 N N . GLN A 1 92 ? -29.413 -7.655 22.672 1.00 70.31 92 GLN A N 1
ATOM 716 C CA . GLN A 1 92 ? -29.671 -6.216 22.739 1.00 70.31 92 GLN A CA 1
ATOM 717 C C . GLN A 1 92 ? -28.609 -5.444 21.955 1.00 70.31 92 GLN A C 1
ATOM 719 O O . GLN A 1 92 ? -27.412 -5.706 22.074 1.00 70.31 92 GLN A O 1
ATOM 724 N N . LEU A 1 93 ? -29.052 -4.444 21.187 1.00 78.75 93 LEU A N 1
ATOM 725 C CA . LEU A 1 93 ? -28.143 -3.536 20.496 1.00 78.75 93 LEU A CA 1
ATOM 726 C C . LEU A 1 93 ? -27.247 -2.806 21.516 1.00 78.75 93 LEU A C 1
ATOM 728 O O . LEU A 1 93 ? -27.767 -2.218 22.473 1.00 78.75 93 LEU A O 1
ATOM 732 N N . PRO A 1 94 ? -25.918 -2.794 21.315 1.00 81.00 94 PRO A N 1
ATOM 733 C CA . PRO A 1 94 ? -25.009 -2.090 22.207 1.00 81.00 94 PRO A CA 1
ATOM 734 C C . PRO A 1 94 ? -25.278 -0.578 22.211 1.00 81.00 94 PRO A C 1
ATOM 736 O O . PRO A 1 94 ? -25.495 0.045 21.167 1.00 81.00 94 PRO A O 1
ATOM 739 N N . ARG A 1 95 ? -25.228 0.020 23.409 1.00 84.62 95 ARG A N 1
ATOM 740 C CA . ARG A 1 95 ? -25.330 1.477 23.643 1.00 84.62 95 ARG A CA 1
ATOM 741 C C . ARG A 1 95 ? -23.963 2.174 23.673 1.00 84.62 95 ARG A C 1
ATOM 743 O O . ARG A 1 95 ? -23.863 3.301 24.150 1.00 84.62 95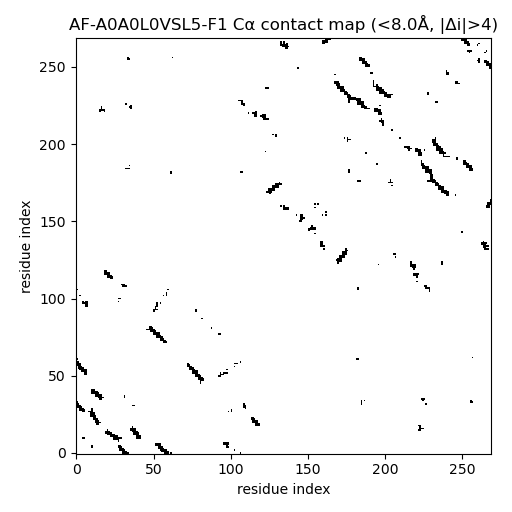 ARG A O 1
ATOM 750 N N . THR A 1 96 ? -22.920 1.483 23.221 1.00 84.56 96 THR A N 1
ATOM 751 C CA . THR A 1 96 ? -21.565 2.023 23.120 1.00 84.56 96 THR A CA 1
ATOM 752 C C . THR A 1 96 ? -21.517 3.178 22.118 1.00 84.56 96 THR A C 1
ATOM 754 O O . THR A 1 96 ? -22.396 3.306 21.255 1.00 84.56 96 THR A O 1
ATOM 757 N N . GLN A 1 97 ? -20.530 4.051 22.307 1.00 84.81 97 GLN A N 1
ATOM 758 C CA . GLN A 1 97 ? -20.288 5.217 21.466 1.00 84.81 97 GLN A CA 1
ATOM 759 C C . GLN A 1 97 ? -18.915 5.090 20.814 1.00 84.81 97 GLN A C 1
ATOM 761 O O . GLN A 1 97 ? -17.961 4.649 21.462 1.00 84.81 97 GLN A O 1
ATOM 766 N N . ASP A 1 98 ? -18.849 5.494 19.550 1.00 83.50 98 ASP A N 1
ATOM 767 C CA . ASP A 1 98 ? -17.603 5.626 18.800 1.00 83.50 98 ASP A CA 1
ATOM 768 C C . ASP A 1 98 ? -16.751 6.765 19.393 1.00 83.50 98 ASP A C 1
ATOM 770 O O . ASP A 1 98 ? -17.248 7.605 20.149 1.00 83.50 98 ASP A O 1
ATOM 774 N N . TRP A 1 99 ? -15.468 6.816 19.045 1.00 83.94 99 TRP A N 1
ATOM 775 C CA . TRP A 1 99 ? -14.496 7.758 19.615 1.00 83.94 99 TRP A CA 1
ATOM 776 C C . TRP A 1 99 ? -14.758 9.232 19.264 1.00 83.94 99 TRP A C 1
ATOM 778 O O . TRP A 1 99 ? -14.188 10.122 19.890 1.00 83.94 9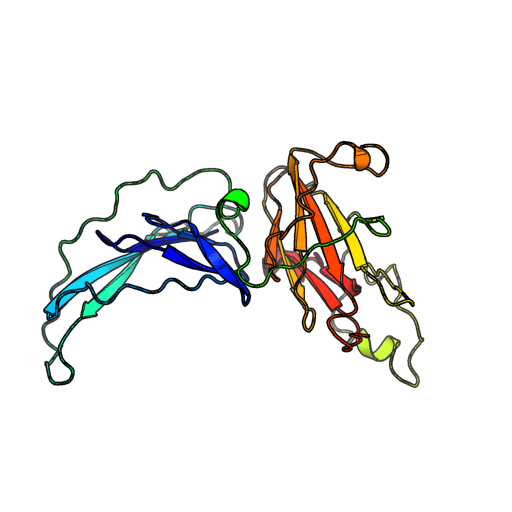9 TRP A O 1
ATOM 788 N N . GLY A 1 100 ? -15.647 9.505 18.303 1.00 79.12 100 GLY A N 1
ATOM 789 C CA . GLY A 1 100 ? -16.020 10.865 17.903 1.00 79.12 100 GLY A CA 1
ATOM 790 C C . GLY A 1 100 ? -14.917 11.614 17.150 1.00 79.12 100 GLY A C 1
ATOM 791 O O . GLY A 1 100 ? -15.007 12.832 16.990 1.00 79.12 100 GLY A O 1
ATOM 792 N N . ASP A 1 101 ? -13.882 10.904 16.696 1.00 79.94 101 ASP A N 1
ATOM 793 C CA . ASP A 1 101 ? -12.799 11.480 15.908 1.00 79.94 101 ASP A CA 1
ATOM 794 C C . ASP A 1 101 ? -13.327 12.056 14.590 1.00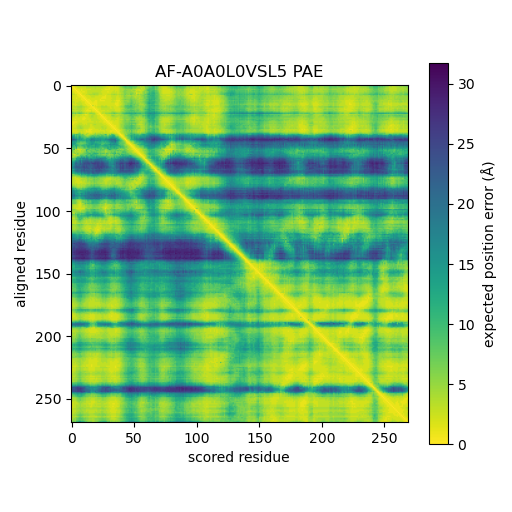 79.94 101 ASP A C 1
ATOM 796 O O . ASP A 1 101 ? -14.281 11.552 13.993 1.00 79.94 101 ASP A O 1
ATOM 800 N N . THR A 1 102 ? -12.674 13.112 14.100 1.00 72.19 102 THR A N 1
ATOM 801 C CA . THR A 1 102 ? -12.976 13.639 12.766 1.00 72.19 102 THR A CA 1
ATOM 802 C C . THR A 1 102 ? -12.394 12.710 11.710 1.00 72.19 102 THR A C 1
ATOM 804 O O . THR A 1 102 ? -11.236 12.790 11.314 1.00 72.19 102 THR A O 1
ATOM 807 N N . VAL A 1 103 ? -13.255 11.822 11.264 1.00 69.50 103 VAL A N 1
ATOM 808 C CA . VAL A 1 103 ? -13.159 10.989 10.075 1.00 69.50 103 VAL A CA 1
ATOM 809 C C . VAL A 1 103 ? -13.294 11.866 8.825 1.00 69.50 103 VAL A C 1
ATOM 811 O O . VAL A 1 103 ? -14.353 12.427 8.549 1.00 69.50 103 VAL A O 1
ATOM 814 N N . GLY A 1 104 ? -12.201 12.024 8.074 1.00 63.09 104 GLY A N 1
ATOM 815 C CA . GLY A 1 104 ? -12.139 12.934 6.927 1.00 63.09 104 GLY A CA 1
ATOM 816 C C . GLY A 1 104 ? -10.710 13.192 6.445 1.00 63.09 104 GLY A C 1
ATOM 817 O O . GLY A 1 104 ? -9.752 12.939 7.168 1.00 63.09 104 GLY A O 1
ATOM 818 N N . GLY A 1 105 ? -10.557 13.747 5.239 1.00 68.81 105 GLY A N 1
ATOM 819 C CA . GLY A 1 105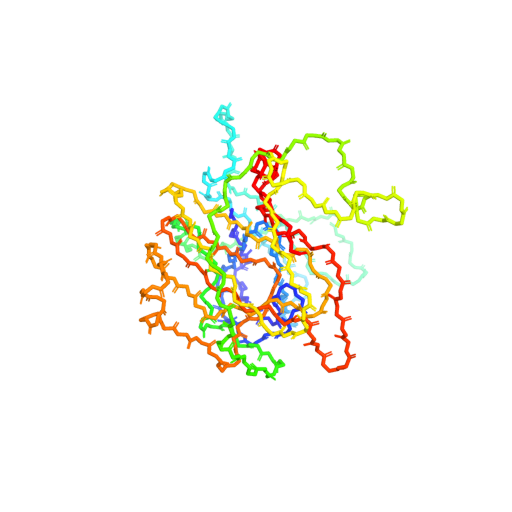 ? -9.275 14.274 4.753 1.00 68.81 105 GLY A CA 1
ATOM 820 C C . GLY A 1 105 ? -8.640 13.491 3.604 1.00 68.81 105 GLY A C 1
ATOM 821 O O . GLY A 1 105 ? -9.312 12.757 2.879 1.00 68.81 105 GLY A O 1
ATOM 822 N N . LYS A 1 106 ? -7.333 13.710 3.399 1.00 72.19 106 LYS A N 1
ATOM 823 C CA . LYS A 1 106 ? -6.565 13.028 2.349 1.00 72.19 106 LYS A CA 1
ATOM 824 C C . LYS A 1 106 ? -6.497 11.532 2.642 1.00 72.19 106 LYS A C 1
ATOM 826 O O . LYS A 1 106 ? -6.331 11.125 3.787 1.00 72.19 106 LYS A O 1
ATOM 831 N N . CYS A 1 107 ? -6.571 10.725 1.593 1.00 76.19 107 CYS A N 1
ATOM 832 C CA . CYS A 1 107 ? -6.454 9.279 1.704 1.00 76.19 107 CYS A CA 1
ATOM 833 C C . CYS A 1 107 ? -4.985 8.892 1.700 1.00 76.19 107 CYS A C 1
ATOM 835 O O . CYS A 1 107 ? -4.368 8.638 0.672 1.00 76.19 107 CYS A O 1
ATOM 837 N N . THR A 1 108 ? -4.408 8.967 2.893 1.00 77.75 108 THR A N 1
ATOM 838 C CA . THR A 1 108 ? -3.001 8.692 3.158 1.00 77.75 108 THR A CA 1
ATOM 839 C C . THR A 1 108 ? -2.873 7.443 4.002 1.00 77.75 108 THR A C 1
ATOM 841 O O . THR A 1 108 ? -3.654 7.255 4.929 1.00 77.75 108 THR A O 1
ATOM 844 N N . ASP A 1 109 ? -1.863 6.627 3.716 1.00 84.12 109 ASP A N 1
ATOM 845 C CA . ASP A 1 109 ? -1.503 5.480 4.551 1.00 84.12 109 ASP A CA 1
ATOM 846 C C . ASP A 1 109 ? -1.269 5.892 6.022 1.00 84.12 109 ASP A C 1
ATOM 848 O O . ASP A 1 109 ? -1.053 7.073 6.333 1.00 84.12 109 ASP A O 1
ATOM 852 N N . LEU A 1 110 ? -1.254 4.913 6.930 1.00 85.56 110 LEU A N 1
ATOM 853 C CA . LEU A 1 110 ? -0.764 5.132 8.291 1.00 85.56 110 LEU A CA 1
ATOM 854 C C . LEU A 1 110 ? 0.624 5.770 8.249 1.00 85.56 110 LEU A C 1
ATOM 856 O O . LEU A 1 110 ? 1.450 5.457 7.389 1.00 85.56 110 LEU A O 1
ATOM 860 N N . ASN A 1 111 ? 0.902 6.644 9.219 1.00 85.00 111 ASN A N 1
ATOM 861 C CA . ASN A 1 111 ? 2.207 7.279 9.305 1.00 85.00 111 ASN A CA 1
ATOM 862 C C . ASN A 1 111 ? 3.300 6.207 9.460 1.00 85.00 111 ASN A C 1
ATOM 864 O O . ASN A 1 111 ? 3.444 5.591 10.516 1.00 85.00 111 ASN A O 1
ATOM 868 N N . ILE A 1 112 ? 4.088 6.021 8.404 1.00 79.94 112 ILE A N 1
ATOM 869 C CA . ILE A 1 112 ? 5.172 5.041 8.326 1.00 79.94 112 ILE A CA 1
ATOM 870 C C . ILE A 1 112 ? 6.206 5.183 9.448 1.00 79.94 112 ILE A C 1
ATOM 872 O O . ILE A 1 112 ? 6.807 4.194 9.867 1.00 79.94 112 ILE A O 1
ATOM 876 N N . ASP A 1 113 ? 6.410 6.384 9.983 1.00 82.25 113 ASP A N 1
ATOM 877 C CA . ASP A 1 113 ? 7.368 6.609 11.069 1.00 82.25 113 ASP A CA 1
ATOM 878 C C . ASP A 1 113 ? 6.891 6.021 12.400 1.00 82.25 113 ASP A C 1
ATOM 880 O O . ASP A 1 113 ? 7.681 5.817 13.319 1.00 82.25 113 ASP A O 1
ATOM 884 N N . THR A 1 114 ? 5.605 5.679 12.485 1.00 84.69 114 THR A N 1
ATOM 885 C CA . THR A 1 114 ? 5.011 5.006 13.643 1.00 84.69 114 THR A CA 1
ATOM 886 C C . THR A 1 114 ? 5.029 3.480 13.536 1.00 84.69 114 THR A C 1
ATOM 888 O O . THR A 1 114 ? 4.774 2.805 14.531 1.00 84.69 114 THR A O 1
ATOM 891 N N . LEU A 1 115 ? 5.359 2.938 12.356 1.00 86.50 115 LEU A N 1
ATOM 892 C CA . LEU A 1 115 ? 5.430 1.506 12.073 1.00 86.50 115 LEU A CA 1
ATOM 893 C C . LEU A 1 115 ? 6.896 1.066 12.012 1.00 86.50 115 LEU A C 1
ATOM 895 O O . LEU A 1 115 ? 7.623 1.376 11.065 1.00 86.50 115 LEU A O 1
ATOM 899 N N . ASN A 1 116 ? 7.338 0.307 13.014 1.00 85.69 116 ASN A N 1
ATOM 900 C CA . ASN A 1 116 ? 8.699 -0.221 13.044 1.00 85.69 116 ASN A CA 1
ATOM 901 C C . ASN A 1 116 ? 8.721 -1.711 12.722 1.00 85.69 116 ASN A C 1
ATOM 903 O O . ASN A 1 116 ? 8.319 -2.530 13.537 1.00 85.69 116 ASN A O 1
ATOM 907 N N . SER A 1 117 ? 9.246 -2.049 11.547 1.00 85.25 117 SER A N 1
ATOM 908 C CA . SER A 1 117 ? 9.565 -3.412 11.112 1.00 85.25 117 SER A CA 1
ATOM 909 C C . SER A 1 117 ? 10.247 -4.238 12.218 1.00 85.25 117 SER A C 1
ATOM 911 O O . SER A 1 117 ? 11.341 -3.884 12.660 1.00 85.25 117 SER A O 1
ATOM 913 N N . SER A 1 118 ? 9.655 -5.363 12.632 1.00 81.44 118 SER A N 1
ATOM 914 C CA . SER A 1 118 ? 10.231 -6.230 13.676 1.00 81.44 118 SER A CA 1
ATOM 915 C C . SER A 1 118 ? 11.452 -7.012 13.179 1.00 81.44 118 SER A C 1
ATOM 917 O O . SER A 1 118 ? 12.408 -7.218 13.921 1.00 81.44 118 SER A O 1
ATOM 919 N N . ALA A 1 119 ? 11.456 -7.423 11.907 1.00 79.31 119 ALA A N 1
ATOM 920 C CA . ALA A 1 119 ? 12.616 -8.062 11.285 1.00 79.31 119 ALA A CA 1
ATOM 921 C C . ALA A 1 119 ? 13.580 -7.000 10.728 1.00 79.31 119 ALA A C 1
ATOM 923 O O . ALA A 1 119 ? 13.336 -6.452 9.659 1.00 79.31 119 ALA A O 1
ATOM 924 N N . VAL A 1 120 ? 14.662 -6.691 11.439 1.00 75.69 120 VAL A N 1
ATOM 925 C CA . VAL A 1 120 ? 15.580 -5.613 11.036 1.00 75.69 120 VAL A CA 1
ATOM 926 C C . VAL A 1 120 ? 16.249 -5.925 9.692 1.00 75.69 120 VAL A C 1
ATOM 928 O O . VAL A 1 120 ? 16.964 -6.919 9.562 1.00 75.69 120 VAL A O 1
ATOM 931 N N . ARG A 1 121 ? 16.046 -5.050 8.700 1.00 72.44 121 ARG A N 1
ATOM 932 C CA . ARG A 1 121 ? 16.723 -5.095 7.393 1.00 72.44 121 ARG A CA 1
ATOM 933 C C . ARG A 1 121 ? 17.225 -3.707 7.013 1.00 72.44 121 ARG A C 1
ATOM 935 O O . ARG A 1 121 ? 16.439 -2.770 6.929 1.00 72.44 121 ARG A O 1
ATOM 942 N N . SER A 1 122 ? 18.519 -3.583 6.737 1.00 68.88 122 SER A N 1
ATOM 943 C CA . SER A 1 122 ? 19.054 -2.398 6.059 1.00 68.88 122 SER A CA 1
ATOM 944 C C . SER A 1 122 ? 18.914 -2.573 4.552 1.00 68.88 122 SER A C 1
ATOM 946 O O . SER A 1 122 ? 19.223 -3.641 4.023 1.00 68.88 122 SER A O 1
ATOM 948 N N . THR A 1 123 ? 18.460 -1.529 3.866 1.00 64.94 123 THR A N 1
ATOM 949 C CA . THR A 1 123 ? 18.403 -1.486 2.399 1.00 64.94 123 THR A CA 1
ATOM 950 C C . THR A 1 123 ? 19.408 -0.474 1.861 1.00 64.94 123 THR A C 1
ATOM 952 O O . THR A 1 123 ? 19.833 0.440 2.565 1.00 64.94 123 THR A O 1
ATOM 955 N N . TYR A 1 124 ? 19.803 -0.636 0.603 1.00 58.44 124 TYR A N 1
ATOM 956 C CA . TYR A 1 124 ? 20.749 0.245 -0.071 1.00 58.44 124 TYR A CA 1
ATOM 957 C C . TYR A 1 124 ? 20.060 0.982 -1.210 1.00 58.44 124 TYR A C 1
ATOM 959 O O . TYR A 1 124 ? 19.153 0.454 -1.853 1.00 58.44 124 TYR A O 1
ATOM 967 N N . LEU A 1 125 ? 20.537 2.191 -1.505 1.00 56.81 125 LEU A N 1
ATOM 968 C CA . LEU A 1 125 ? 20.205 2.838 -2.764 1.00 56.81 125 LEU A CA 1
ATOM 969 C C . LEU A 1 125 ? 20.927 2.105 -3.892 1.00 56.81 125 LEU A C 1
ATOM 971 O O . LEU A 1 125 ? 22.140 2.211 -4.041 1.00 56.81 125 LEU A O 1
ATOM 975 N N . ALA A 1 126 ? 20.172 1.339 -4.665 1.00 58.31 126 ALA A N 1
ATOM 976 C CA . ALA A 1 126 ? 20.648 0.676 -5.863 1.00 58.31 126 ALA A CA 1
ATOM 977 C C . ALA A 1 126 ? 20.075 1.349 -7.120 1.00 58.31 126 ALA A C 1
ATOM 979 O O . ALA A 1 126 ? 19.393 2.372 -7.027 1.00 58.31 126 ALA A O 1
ATOM 980 N N . ASN A 1 127 ? 20.383 0.790 -8.296 1.00 52.53 127 ASN A N 1
ATOM 981 C CA . ASN A 1 127 ? 20.012 1.338 -9.603 1.00 52.53 127 ASN A CA 1
ATOM 982 C C . ASN A 1 127 ? 18.555 1.826 -9.628 1.00 52.53 127 ASN A C 1
ATOM 984 O O . ASN A 1 127 ? 17.622 1.061 -9.377 1.00 52.53 127 ASN A O 1
ATOM 988 N N . ILE A 1 128 ? 18.394 3.111 -9.931 1.00 47.19 128 ILE A N 1
ATOM 989 C CA . ILE A 1 128 ? 17.119 3.821 -9.907 1.00 47.19 128 ILE A CA 1
ATOM 990 C C . ILE A 1 128 ? 16.439 3.656 -11.261 1.00 47.19 128 ILE A C 1
ATOM 992 O O . ILE A 1 128 ? 17.013 3.999 -12.295 1.00 47.19 128 ILE A O 1
ATOM 996 N N . ALA A 1 129 ? 15.200 3.176 -11.249 1.00 49.84 129 ALA A N 1
ATOM 997 C CA . ALA A 1 129 ? 14.312 3.231 -12.396 1.00 49.84 129 ALA A CA 1
ATOM 998 C C . ALA A 1 129 ? 13.173 4.206 -12.096 1.00 49.84 129 ALA A C 1
ATOM 1000 O O . ALA A 1 129 ? 12.360 3.974 -11.203 1.00 49.84 129 ALA A O 1
ATOM 1001 N N . VAL A 1 130 ? 13.133 5.311 -12.840 1.00 41.81 130 VAL A N 1
ATOM 1002 C CA . VAL A 1 130 ? 11.990 6.226 -12.840 1.00 41.81 130 VAL A CA 1
ATOM 1003 C C . VAL A 1 130 ? 11.070 5.779 -13.961 1.00 41.81 130 VAL A C 1
ATOM 1005 O O . VAL A 1 130 ? 11.484 5.781 -15.120 1.00 41.81 130 VAL A O 1
ATOM 1008 N N . SER A 1 131 ? 9.849 5.369 -13.624 1.00 47.69 131 SER A N 1
ATOM 1009 C CA . SER A 1 131 ? 8.850 4.995 -14.622 1.00 47.69 131 SER A CA 1
ATOM 1010 C C . SER A 1 131 ? 7.565 5.770 -14.390 1.00 47.69 131 SER A C 1
ATOM 1012 O O . SER A 1 131 ? 7.083 5.890 -13.267 1.00 47.69 131 SER A O 1
ATOM 1014 N N . TYR A 1 132 ? 7.002 6.278 -15.479 1.00 44.97 132 TYR A N 1
ATOM 1015 C CA . TYR A 1 132 ? 5.680 6.881 -15.504 1.00 44.97 132 TYR A CA 1
ATOM 1016 C C . TYR A 1 132 ? 4.704 5.786 -15.934 1.00 44.97 132 TYR A C 1
ATOM 1018 O O . TYR A 1 132 ? 4.757 5.327 -17.075 1.00 44.97 132 TYR A O 1
ATOM 1026 N N . LEU A 1 133 ? 3.878 5.293 -15.009 1.00 48.97 133 LEU A N 1
ATOM 1027 C CA . LEU A 1 133 ? 2.908 4.239 -15.303 1.00 48.97 133 LEU A CA 1
ATOM 1028 C C . LEU A 1 133 ? 1.574 4.869 -15.720 1.00 48.97 133 LEU A C 1
ATOM 1030 O O . LEU A 1 133 ? 0.726 5.178 -14.894 1.00 48.97 133 LEU A O 1
ATOM 1034 N N . LEU A 1 134 ? 1.400 5.053 -17.024 1.00 45.38 134 LEU A N 1
ATOM 1035 C CA . LEU A 1 134 ? 0.087 5.098 -17.661 1.00 45.38 134 LEU A CA 1
ATOM 1036 C C . LEU A 1 134 ? 0.203 4.277 -18.941 1.00 45.38 134 LEU A C 1
ATOM 1038 O O . LEU A 1 134 ? 0.657 4.778 -19.968 1.00 45.38 134 LEU A O 1
ATOM 1042 N N . THR A 1 135 ? -0.161 3.000 -18.886 1.00 47.00 135 THR A N 1
ATOM 1043 C CA . THR A 1 135 ? -0.361 2.210 -20.101 1.00 47.00 135 THR A CA 1
ATOM 1044 C C . THR A 1 135 ? -1.738 1.578 -20.113 1.00 47.00 135 THR A C 1
ATOM 1046 O O . THR A 1 135 ? -2.341 1.302 -19.087 1.00 47.00 135 THR A O 1
ATOM 1049 N N . LEU A 1 136 ? -2.269 1.416 -21.319 1.00 46.41 136 LEU A N 1
ATOM 1050 C CA . LEU A 1 136 ? -3.481 0.662 -21.593 1.00 46.41 136 LEU A CA 1
ATOM 1051 C C . LEU A 1 136 ? -3.053 -0.799 -21.764 1.00 46.41 136 LEU A C 1
ATOM 1053 O O . LEU A 1 136 ? -2.545 -1.160 -22.823 1.00 46.41 136 LEU A O 1
ATOM 1057 N N . ALA A 1 137 ? -3.216 -1.635 -20.739 1.00 49.31 137 ALA A N 1
ATOM 1058 C CA . ALA A 1 137 ? -3.016 -3.073 -20.896 1.00 49.31 137 ALA A CA 1
ATOM 1059 C C . ALA A 1 137 ? -4.168 -3.653 -21.741 1.00 49.31 137 ALA A C 1
ATOM 1061 O O . ALA A 1 137 ? -5.333 -3.627 -21.335 1.00 49.31 137 ALA A O 1
ATOM 1062 N N . PHE A 1 138 ? -3.865 -4.144 -22.945 1.00 49.25 138 PHE A N 1
ATOM 1063 C CA . PHE A 1 138 ? -4.870 -4.753 -23.822 1.00 49.25 138 PHE A CA 1
ATOM 1064 C C . PHE A 1 138 ? -5.281 -6.161 -23.356 1.00 49.25 138 PHE A C 1
ATOM 1066 O O . PHE A 1 138 ? -4.530 -6.897 -22.719 1.00 49.25 138 PHE A O 1
ATOM 1073 N N . ARG A 1 139 ? -6.533 -6.514 -23.671 1.00 53.34 139 ARG A N 1
ATOM 1074 C CA . ARG A 1 139 ? -7.307 -7.606 -23.062 1.00 53.34 139 ARG A CA 1
ATOM 1075 C C . ARG A 1 139 ? -6.890 -9.022 -23.507 1.00 53.34 139 ARG A C 1
ATOM 1077 O O . ARG A 1 139 ? -6.546 -9.247 -24.662 1.00 53.34 139 ARG A O 1
ATOM 1084 N N . TYR A 1 140 ? -7.094 -9.983 -22.596 1.00 55.91 140 TYR A N 1
ATOM 1085 C CA . TYR A 1 140 ? -7.232 -11.439 -22.819 1.00 55.91 140 TYR A CA 1
ATOM 1086 C C . TYR A 1 140 ? -6.031 -12.214 -23.393 1.00 55.91 140 TYR A C 1
ATOM 1088 O O . TYR A 1 140 ? -6.224 -13.235 -24.054 1.00 55.91 140 TYR A O 1
ATOM 1096 N N . ARG A 1 141 ? -4.792 -11.801 -23.112 1.00 61.56 141 ARG A N 1
ATOM 1097 C CA . ARG A 1 141 ? -3.597 -12.590 -23.455 1.00 61.56 141 ARG A CA 1
ATOM 1098 C C . ARG A 1 141 ? -2.765 -12.879 -22.209 1.00 61.56 141 ARG A C 1
ATOM 1100 O O . ARG A 1 141 ? -2.396 -11.957 -21.490 1.00 61.56 141 ARG A O 1
ATOM 1107 N N . ILE A 1 142 ? -2.471 -14.155 -21.947 1.00 69.50 142 ILE A N 1
ATOM 1108 C CA . ILE A 1 142 ? -1.595 -14.552 -20.835 1.00 69.50 142 ILE A CA 1
ATOM 1109 C C . ILE A 1 142 ? -0.164 -14.170 -21.212 1.00 69.50 142 ILE A C 1
ATOM 1111 O O . ILE A 1 142 ? 0.481 -14.857 -22.001 1.00 69.50 142 ILE A O 1
ATOM 1115 N N . LEU A 1 143 ? 0.328 -13.070 -20.641 1.00 72.38 143 LEU A N 1
ATOM 1116 C CA . LEU A 1 143 ? 1.641 -12.510 -20.966 1.00 72.38 143 LEU A CA 1
ATOM 1117 C C . LEU A 1 143 ? 2.776 -13.502 -20.669 1.00 72.38 143 LEU A C 1
ATOM 1119 O O . LEU A 1 143 ? 3.711 -13.607 -21.452 1.00 72.38 143 LEU A O 1
ATOM 1123 N N . LEU A 1 144 ? 2.664 -14.332 -19.625 1.00 74.81 144 LEU A N 1
ATOM 1124 C CA . LEU A 1 144 ? 3.689 -15.338 -19.308 1.00 74.81 144 LEU A CA 1
ATOM 1125 C C . LEU A 1 144 ? 3.968 -16.315 -20.471 1.00 74.81 144 LEU A C 1
ATOM 1127 O O . LEU A 1 144 ? 5.086 -16.810 -20.597 1.00 74.81 144 LEU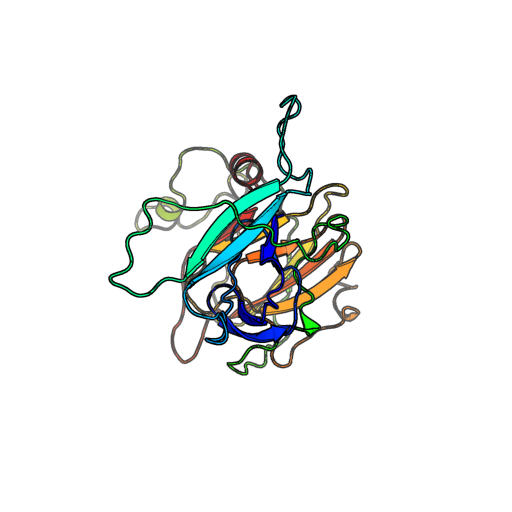 A O 1
ATOM 1131 N N . GLN A 1 145 ? 2.998 -16.548 -21.364 1.00 75.38 145 GLN A N 1
ATOM 1132 C CA . GLN A 1 145 ? 3.199 -17.379 -22.553 1.00 75.38 145 GLN A CA 1
ATOM 1133 C C . GLN A 1 145 ? 4.222 -16.777 -23.529 1.00 75.38 145 GLN A C 1
ATOM 1135 O O . GLN A 1 145 ? 4.892 -17.526 -24.235 1.00 75.38 145 GLN A O 1
ATOM 1140 N N . ASP A 1 146 ? 4.386 -15.451 -23.556 1.00 80.94 146 ASP A N 1
ATOM 1141 C CA . ASP A 1 146 ? 5.403 -14.808 -24.390 1.00 80.94 146 ASP A CA 1
ATOM 1142 C C . ASP A 1 146 ? 6.825 -15.128 -23.935 1.00 80.94 146 ASP A C 1
ATOM 1144 O O . ASP A 1 146 ? 7.714 -15.180 -24.778 1.00 80.94 146 ASP A O 1
ATOM 1148 N N . LEU A 1 147 ? 7.043 -15.386 -22.643 1.00 79.12 147 LEU A N 1
ATOM 1149 C CA . LEU A 1 147 ? 8.351 -15.764 -22.098 1.00 79.12 147 LEU A CA 1
ATOM 1150 C C . LEU A 1 147 ? 8.552 -17.280 -21.970 1.00 79.12 147 LEU A C 1
ATOM 1152 O O . LEU A 1 147 ? 9.681 -17.729 -21.777 1.00 79.12 147 LEU A O 1
ATOM 1156 N N . ALA A 1 148 ? 7.482 -18.073 -22.062 1.00 78.69 148 ALA A N 1
ATOM 1157 C CA . ALA A 1 148 ? 7.561 -19.528 -22.002 1.00 78.69 148 ALA A CA 1
ATOM 1158 C C . ALA A 1 148 ? 8.349 -20.114 -23.191 1.00 78.69 148 ALA A C 1
ATOM 1160 O O . ALA A 1 148 ? 8.516 -19.479 -24.233 1.00 78.69 148 ALA A O 1
ATOM 1161 N N . ILE A 1 149 ? 8.810 -21.363 -23.057 1.00 77.31 149 ILE A N 1
ATOM 1162 C CA . ILE A 1 149 ? 9.495 -22.086 -24.140 1.00 77.31 149 ILE A CA 1
ATOM 1163 C C . ILE A 1 149 ? 8.564 -22.170 -25.361 1.00 77.31 149 ILE A C 1
ATOM 1165 O O . ILE A 1 149 ? 7.446 -22.672 -25.261 1.00 77.31 149 ILE A O 1
ATOM 1169 N N . GLY A 1 150 ? 9.031 -21.672 -26.511 1.00 80.38 150 GLY A N 1
ATOM 1170 C CA . GLY A 1 150 ? 8.235 -21.552 -27.741 1.00 80.38 150 GLY A CA 1
ATOM 1171 C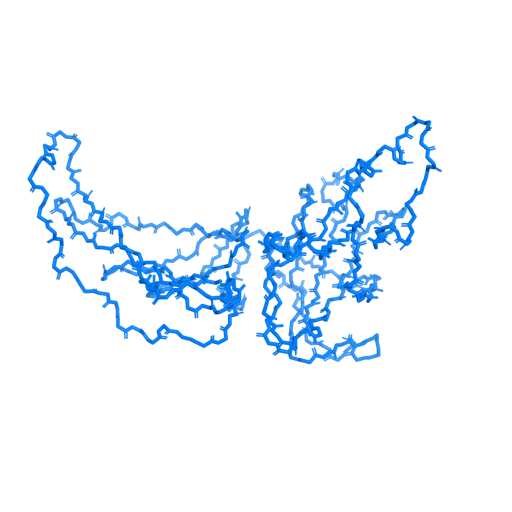 C . GLY A 1 150 ? 7.459 -20.233 -27.880 1.00 80.38 150 GLY A C 1
ATOM 1172 O O . GLY A 1 150 ? 6.827 -20.010 -28.912 1.00 80.38 150 GLY A O 1
ATOM 1173 N N . GLY A 1 151 ? 7.518 -19.359 -26.872 1.00 81.94 151 GLY A N 1
ATOM 1174 C CA . GLY A 1 151 ? 7.046 -17.977 -26.917 1.00 81.94 151 GLY A CA 1
ATOM 1175 C C . GLY A 1 151 ? 8.019 -17.032 -27.632 1.00 8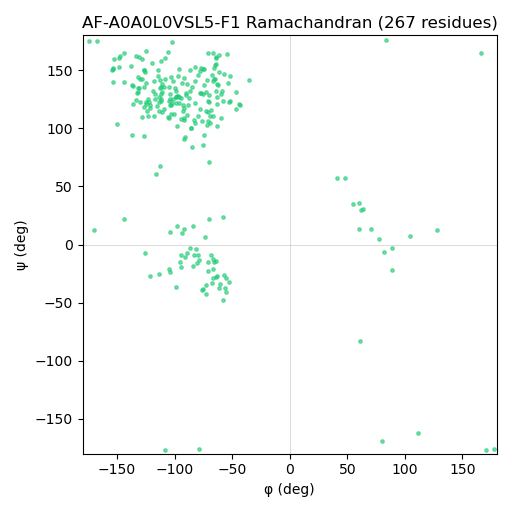1.94 151 GLY A C 1
ATOM 1176 O O . GLY A 1 151 ? 9.049 -17.439 -28.169 1.00 81.94 151 GLY A O 1
ATOM 1177 N N . ARG A 1 152 ? 7.689 -15.736 -27.642 1.00 82.31 152 ARG A N 1
ATOM 1178 C CA . ARG A 1 152 ? 8.477 -14.686 -28.317 1.00 82.31 152 ARG A CA 1
ATOM 1179 C C . ARG A 1 152 ? 9.810 -14.379 -27.624 1.00 82.31 152 ARG A C 1
ATOM 1181 O O . ARG A 1 152 ? 10.706 -13.836 -28.261 1.00 82.31 152 ARG A O 1
ATOM 1188 N N . GLY A 1 153 ? 9.931 -14.684 -26.334 1.00 83.06 153 GLY A N 1
ATOM 1189 C CA . GLY A 1 153 ? 11.079 -14.358 -25.487 1.00 83.06 153 GLY A CA 1
ATOM 1190 C C . GLY A 1 153 ? 11.139 -12.897 -25.020 1.00 83.06 153 GLY A C 1
ATOM 1191 O O . GLY A 1 153 ? 12.113 -12.519 -24.378 1.00 83.06 153 GLY A O 1
ATOM 1192 N N . TYR A 1 154 ? 10.132 -12.070 -25.327 1.00 81.62 15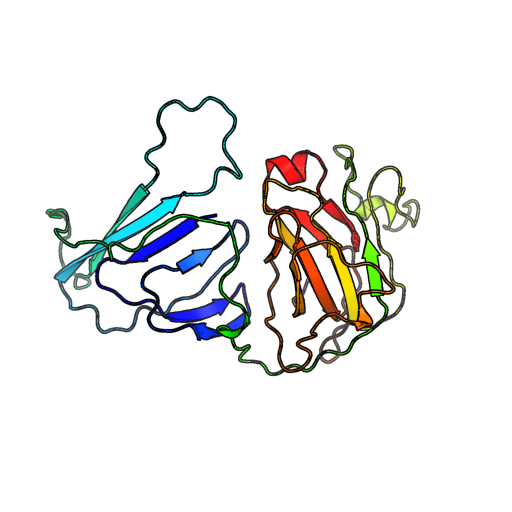4 TYR A N 1
ATOM 1193 C CA . TYR A 1 154 ? 10.053 -10.667 -24.902 1.00 81.62 154 TYR A CA 1
ATOM 1194 C C . TYR A 1 154 ? 8.601 -10.179 -24.799 1.00 81.62 154 TYR A C 1
ATOM 1196 O O . TYR A 1 154 ? 7.704 -10.734 -25.438 1.00 81.62 154 TYR A O 1
ATOM 1204 N N . PHE A 1 155 ? 8.386 -9.103 -24.037 1.00 78.81 155 PHE A N 1
ATOM 1205 C CA . PHE A 1 155 ? 7.109 -8.392 -23.968 1.00 78.81 155 PHE A CA 1
ATOM 1206 C C . PHE A 1 155 ? 7.065 -7.218 -24.944 1.00 78.81 155 PHE A C 1
ATOM 1208 O O . PHE A 1 155 ? 8.038 -6.478 -25.091 1.00 78.81 155 PHE A O 1
ATOM 1215 N N . ASN A 1 156 ? 5.922 -7.028 -25.601 1.00 78.12 156 ASN A N 1
ATOM 1216 C CA . ASN A 1 156 ? 5.708 -5.877 -26.465 1.00 78.12 156 ASN A CA 1
ATOM 1217 C C . ASN A 1 156 ? 5.408 -4.631 -25.614 1.00 78.12 156 ASN A C 1
ATOM 1219 O O . ASN A 1 156 ? 4.378 -4.570 -24.942 1.00 78.12 156 ASN A O 1
ATOM 1223 N N . SER A 1 157 ? 6.280 -3.622 -25.672 1.00 74.50 157 SER A N 1
ATOM 1224 C CA . SER A 1 157 ? 6.134 -2.387 -24.890 1.00 74.50 157 SER A CA 1
ATOM 1225 C C . SER A 1 157 ? 4.920 -1.543 -25.287 1.00 74.50 157 SER A C 1
ATOM 1227 O O . SER A 1 157 ? 4.520 -0.662 -24.528 1.00 74.50 157 SER A O 1
ATOM 1229 N N . THR A 1 158 ? 4.306 -1.811 -26.446 1.00 75.62 158 THR A N 1
ATOM 1230 C CA . THR A 1 158 ? 3.026 -1.198 -26.831 1.00 75.62 158 THR A CA 1
ATOM 1231 C C . THR A 1 158 ? 1.819 -1.882 -26.187 1.00 75.62 158 THR A C 1
ATOM 1233 O O . THR A 1 158 ? 0.724 -1.335 -26.236 1.00 75.62 158 THR A O 1
ATOM 1236 N N . GLU A 1 159 ? 1.986 -3.092 -25.646 1.00 74.06 159 GLU A N 1
ATOM 1237 C CA . GLU A 1 159 ? 0.923 -3.876 -24.998 1.00 74.06 159 GLU A CA 1
ATOM 1238 C C . GLU A 1 159 ? 0.967 -3.731 -23.474 1.00 74.06 159 GLU A C 1
ATOM 1240 O O . GLU A 1 159 ? -0.079 -3.713 -22.829 1.00 74.06 159 GLU A O 1
ATOM 1245 N N . VAL A 1 160 ? 2.170 -3.642 -22.898 1.00 75.31 160 VAL A N 1
ATOM 1246 C CA . VAL A 1 160 ? 2.374 -3.568 -21.450 1.00 75.31 160 VAL A CA 1
ATOM 1247 C C . VAL A 1 160 ? 3.680 -2.845 -21.117 1.00 75.31 160 VAL A C 1
ATOM 1249 O O . VAL A 1 160 ? 4.708 -3.048 -21.764 1.00 75.31 160 VAL A O 1
ATOM 1252 N N . THR A 1 161 ? 3.665 -2.005 -20.080 1.00 76.62 161 THR A N 1
ATOM 1253 C CA . THR A 1 161 ? 4.902 -1.441 -19.525 1.00 76.62 161 THR A CA 1
ATOM 1254 C C . THR A 1 161 ? 5.678 -2.537 -18.810 1.00 76.62 161 THR A C 1
ATOM 1256 O O . THR A 1 161 ? 5.162 -3.133 -17.867 1.00 76.62 161 THR A O 1
ATOM 1259 N N . THR A 1 162 ? 6.924 -2.780 -19.220 1.00 77.62 162 THR A N 1
ATOM 1260 C CA . THR A 1 162 ? 7.768 -3.823 -18.622 1.00 77.62 162 THR A CA 1
ATOM 1261 C C . THR A 1 162 ? 9.131 -3.304 -18.209 1.00 77.62 162 THR A C 1
ATOM 1263 O O . THR A 1 162 ? 9.760 -2.543 -18.946 1.00 77.62 162 THR A O 1
ATOM 1266 N N . PHE A 1 163 ? 9.629 -3.790 -17.080 1.00 76.06 163 PHE A N 1
ATOM 1267 C CA . PHE A 1 163 ? 10.947 -3.473 -16.562 1.00 76.06 163 PHE A CA 1
ATOM 1268 C C . PHE A 1 163 ? 11.745 -4.746 -16.277 1.00 76.06 163 PHE A C 1
ATOM 1270 O O . PHE A 1 163 ? 11.683 -5.298 -15.192 1.00 76.06 163 PHE A O 1
ATOM 1277 N N . THR A 1 164 ? 12.551 -5.191 -17.238 1.00 79.19 164 THR A N 1
ATOM 1278 C CA . THR A 1 164 ? 13.326 -6.429 -17.078 1.00 79.19 164 THR A CA 1
ATOM 1279 C C . THR A 1 164 ? 14.693 -6.174 -16.444 1.00 79.19 164 THR A C 1
ATOM 1281 O O . THR A 1 164 ? 15.419 -5.236 -16.811 1.00 79.19 164 THR A O 1
ATOM 1284 N N . ARG A 1 165 ? 15.089 -7.045 -15.511 1.00 78.44 165 ARG A N 1
ATOM 1285 C CA . ARG A 1 165 ? 16.438 -7.085 -14.937 1.00 78.44 165 ARG A CA 1
ATOM 1286 C C . ARG A 1 165 ? 17.006 -8.500 -14.974 1.00 78.44 165 ARG A C 1
ATOM 1288 O O . ARG A 1 165 ? 16.458 -9.416 -14.385 1.00 78.44 165 ARG A O 1
ATOM 1295 N N . ASN A 1 166 ? 18.157 -8.640 -15.632 1.00 79.81 166 ASN A N 1
ATOM 1296 C CA . ASN A 1 166 ? 18.834 -9.928 -15.845 1.00 79.81 166 ASN A CA 1
ATOM 1297 C C . ASN A 1 166 ? 19.894 -10.238 -14.778 1.00 79.81 166 ASN A C 1
ATOM 1299 O O . ASN A 1 166 ? 20.727 -11.121 -14.967 1.00 79.81 166 ASN A O 1
ATOM 1303 N N . LYS A 1 167 ? 19.943 -9.441 -13.710 1.00 79.44 167 LYS A N 1
ATOM 1304 C CA . LYS A 1 167 ? 20.917 -9.591 -12.634 1.00 79.44 167 LYS A CA 1
ATOM 1305 C C . LYS A 1 167 ? 20.210 -9.541 -11.301 1.00 79.44 167 LYS A C 1
ATOM 1307 O O . LYS A 1 167 ? 19.291 -8.745 -11.110 1.00 79.44 167 LYS A O 1
ATOM 1312 N N . ASP A 1 168 ? 20.721 -10.332 -10.382 1.00 79.19 168 ASP A N 1
ATOM 1313 C CA . ASP A 1 168 ? 20.336 -10.243 -8.992 1.00 79.19 168 ASP A CA 1
ATOM 1314 C C . ASP A 1 168 ? 20.789 -8.919 -8.377 1.00 79.19 168 ASP A C 1
ATOM 1316 O O . ASP A 1 168 ? 21.884 -8.424 -8.658 1.00 79.19 168 ASP A O 1
ATOM 1320 N N . GLY A 1 169 ? 19.941 -8.338 -7.535 1.00 78.06 169 GLY A N 1
ATOM 1321 C CA . GLY A 1 169 ? 20.256 -7.123 -6.805 1.00 78.06 169 GLY A CA 1
ATOM 1322 C C . GLY A 1 169 ? 19.052 -6.530 -6.088 1.00 78.06 169 GLY A C 1
ATOM 1323 O O . GLY A 1 169 ? 17.950 -7.074 -6.096 1.00 78.06 169 GLY A O 1
ATOM 1324 N N . CYS A 1 170 ? 19.276 -5.378 -5.469 1.00 78.06 170 CYS A N 1
ATOM 1325 C CA . CYS A 1 170 ? 18.189 -4.502 -5.057 1.00 78.06 170 CYS A CA 1
ATOM 1326 C C . CYS A 1 170 ? 17.910 -3.505 -6.184 1.00 78.06 170 CYS A C 1
ATOM 1328 O O . CYS A 1 170 ? 18.840 -3.040 -6.846 1.00 78.06 170 CYS A O 1
ATOM 1330 N N . TYR A 1 171 ? 16.646 -3.165 -6.404 1.00 81.00 171 TYR A N 1
ATOM 1331 C CA . TYR A 1 171 ? 16.234 -2.184 -7.405 1.00 81.00 171 TYR A CA 1
ATOM 1332 C C . TYR A 1 171 ? 15.278 -1.178 -6.792 1.00 81.00 171 TYR A C 1
ATOM 1334 O O . TYR A 1 171 ? 14.340 -1.559 -6.100 1.00 81.00 171 TYR A O 1
ATOM 1342 N N . ASN A 1 172 ? 15.504 0.100 -7.081 1.00 81.06 172 ASN A N 1
ATOM 1343 C CA . ASN A 1 172 ? 14.612 1.159 -6.637 1.00 81.06 172 ASN A CA 1
ATOM 1344 C C . ASN A 1 172 ? 13.620 1.498 -7.748 1.00 81.06 172 ASN A C 1
ATOM 1346 O O . ASN A 1 172 ? 14.035 1.910 -8.836 1.00 81.06 172 ASN A O 1
ATOM 1350 N N . ILE A 1 173 ? 12.326 1.371 -7.458 1.00 82.06 173 ILE A N 1
ATOM 1351 C CA . ILE A 1 173 ? 11.258 1.917 -8.295 1.00 82.06 173 ILE A CA 1
ATOM 1352 C C . ILE A 1 173 ? 10.874 3.280 -7.744 1.00 82.06 173 ILE A C 1
ATOM 1354 O O . ILE A 1 173 ? 10.517 3.403 -6.573 1.00 82.06 173 ILE A O 1
ATOM 1358 N N . VAL A 1 174 ? 10.909 4.288 -8.607 1.00 85.38 174 VAL A N 1
ATOM 1359 C CA . VAL A 1 174 ? 10.365 5.615 -8.328 1.00 85.38 174 VAL A CA 1
ATOM 1360 C C . VAL A 1 174 ? 9.028 5.747 -9.041 1.00 85.38 174 VAL A C 1
ATOM 1362 O O . VAL A 1 174 ? 8.966 5.627 -10.268 1.00 85.38 174 VAL A O 1
ATOM 1365 N N . LEU A 1 175 ? 7.977 6.017 -8.272 1.00 86.00 175 LEU A N 1
ATOM 1366 C CA . LEU A 1 175 ? 6.619 6.220 -8.764 1.00 86.00 175 LEU A CA 1
ATOM 1367 C C . LEU A 1 175 ? 6.189 7.647 -8.433 1.00 86.00 175 LEU A C 1
ATOM 1369 O O . LEU A 1 175 ? 6.312 8.088 -7.293 1.00 86.00 175 LEU A O 1
ATOM 1373 N N . ASN A 1 176 ? 5.683 8.354 -9.440 1.00 87.75 176 ASN A N 1
ATOM 1374 C CA . ASN A 1 176 ? 5.094 9.682 -9.301 1.00 87.75 176 ASN A CA 1
ATOM 1375 C C . ASN A 1 176 ? 3.606 9.573 -9.617 1.00 87.75 176 ASN A C 1
ATOM 1377 O O . ASN A 1 176 ? 3.248 9.153 -10.720 1.00 87.75 176 ASN A O 1
ATOM 1381 N N . ASN A 1 177 ? 2.753 9.961 -8.677 1.00 87.88 177 ASN A N 1
ATOM 1382 C CA . ASN A 1 177 ? 1.336 10.104 -8.932 1.00 87.88 177 ASN A CA 1
ATOM 1383 C C . ASN A 1 177 ? 1.078 11.463 -9.582 1.00 87.88 177 ASN A C 1
ATOM 1385 O O . ASN A 1 177 ? 1.123 12.503 -8.925 1.00 87.88 177 ASN A O 1
ATOM 1389 N N . LEU A 1 178 ? 0.835 11.434 -10.891 1.00 84.88 178 LEU A N 1
ATOM 1390 C CA . LEU A 1 178 ? 0.481 12.618 -11.670 1.00 84.88 178 LEU A CA 1
ATOM 1391 C C . LEU A 1 178 ? -1.016 12.947 -11.588 1.00 84.88 178 LEU A C 1
ATOM 1393 O O . LEU A 1 178 ? -1.418 14.007 -12.063 1.00 84.88 178 LEU A O 1
ATOM 1397 N N . ASP A 1 179 ? -1.823 12.057 -11.003 1.00 79.94 179 ASP A N 1
ATOM 1398 C CA . ASP A 1 179 ? -3.215 12.335 -10.676 1.00 79.94 179 ASP A CA 1
ATOM 1399 C C . ASP A 1 179 ? -3.261 13.325 -9.501 1.00 79.94 179 ASP A C 1
ATOM 1401 O O . ASP A 1 179 ? -2.652 13.112 -8.446 1.00 79.94 179 ASP A O 1
ATOM 1405 N N . ALA A 1 180 ? -3.936 14.455 -9.712 1.00 77.19 180 ALA A N 1
ATOM 1406 C CA . ALA A 1 180 ? -4.048 15.525 -8.726 1.00 77.19 180 ALA A CA 1
ATOM 1407 C C . ALA A 1 180 ? -5.173 15.279 -7.710 1.00 77.19 180 ALA A C 1
ATOM 1409 O O . ALA A 1 180 ? -5.149 15.857 -6.618 1.00 77.19 180 ALA A O 1
ATOM 1410 N N . ASP A 1 181 ? -6.112 14.392 -8.032 1.00 75.69 181 ASP A N 1
ATOM 1411 C CA . ASP A 1 181 ? -7.390 14.259 -7.341 1.00 75.69 181 ASP A CA 1
ATOM 1412 C C . ASP A 1 181 ? -7.520 12.924 -6.598 1.00 75.69 181 ASP A C 1
ATOM 1414 O O . ASP A 1 181 ? -8.250 12.847 -5.607 1.00 75.69 181 ASP A O 1
ATOM 1418 N N . ILE A 1 182 ? -6.806 11.882 -7.041 1.00 79.81 182 ILE A N 1
ATOM 1419 C CA . ILE A 1 182 ? -6.987 10.510 -6.550 1.00 79.81 182 ILE A CA 1
ATOM 1420 C C . ILE A 1 182 ? -5.674 9.912 -6.023 1.00 79.81 182 ILE A C 1
ATOM 1422 O O . ILE A 1 182 ? -4.593 10.085 -6.587 1.00 79.81 182 ILE A O 1
ATOM 1426 N N . ASP A 1 183 ? -5.772 9.198 -4.902 1.00 86.31 183 ASP A N 1
ATOM 1427 C CA . ASP A 1 183 ? -4.739 8.309 -4.378 1.00 86.31 183 ASP A CA 1
ATOM 1428 C C . ASP A 1 183 ? -4.849 6.899 -4.978 1.00 86.31 183 ASP A C 1
ATOM 1430 O O . ASP A 1 183 ? -5.933 6.415 -5.313 1.00 86.31 183 ASP A O 1
ATOM 1434 N N . HIS A 1 184 ? -3.718 6.203 -5.088 1.00 87.50 184 HIS A N 1
ATOM 1435 C CA . HIS A 1 184 ? -3.685 4.851 -5.637 1.00 87.50 184 HIS A CA 1
ATOM 1436 C C . HIS A 1 184 ? -3.021 3.873 -4.658 1.00 87.50 184 HIS A C 1
ATOM 1438 O O . HIS A 1 184 ? -1.851 4.045 -4.317 1.00 87.50 184 HIS A O 1
ATOM 1444 N N . PRO A 1 185 ? -3.709 2.796 -4.236 1.00 91.19 185 PRO A N 1
ATOM 1445 C CA . PRO A 1 185 ? -3.046 1.663 -3.604 1.00 91.19 185 PRO A CA 1
ATOM 1446 C C . PRO A 1 185 ? -2.272 0.898 -4.677 1.00 91.19 185 PRO A C 1
ATOM 1448 O O . PRO A 1 185 ? -2.869 0.354 -5.603 1.00 91.19 185 PRO A O 1
ATOM 1451 N N . LEU A 1 186 ? -0.953 0.865 -4.590 1.00 90.12 186 LEU A N 1
ATOM 1452 C CA . LEU A 1 186 ? -0.090 0.144 -5.513 1.00 90.12 186 LEU A CA 1
ATOM 1453 C C . LEU A 1 186 ? 0.334 -1.164 -4.865 1.00 90.12 186 LEU A C 1
ATOM 1455 O O . LEU A 1 186 ? 1.073 -1.164 -3.882 1.00 90.12 186 LEU A O 1
ATOM 1459 N N . TYR A 1 187 ? -0.155 -2.264 -5.425 1.00 90.81 187 TYR A N 1
ATOM 1460 C CA . TYR A 1 187 ? 0.184 -3.612 -5.002 1.00 90.81 187 TYR A CA 1
ATOM 1461 C C . TYR A 1 187 ? 1.249 -4.191 -5.919 1.00 90.81 187 TYR A C 1
ATOM 1463 O O . TYR A 1 187 ? 1.092 -4.208 -7.144 1.00 90.81 187 TYR A O 1
ATOM 1471 N N . LEU A 1 188 ? 2.330 -4.671 -5.313 1.00 88.38 188 LEU A N 1
ATOM 1472 C CA . LEU A 1 188 ? 3.355 -5.448 -5.986 1.00 88.38 188 LEU A CA 1
ATOM 1473 C C . LEU A 1 188 ? 3.095 -6.933 -5.729 1.00 88.38 188 LEU A C 1
ATOM 1475 O O . LEU A 1 188 ? 3.448 -7.472 -4.681 1.00 88.38 188 LEU A O 1
ATOM 1479 N N . CYS A 1 189 ? 2.524 -7.611 -6.719 1.00 84.12 189 CYS A N 1
ATOM 1480 C CA . CYS A 1 189 ? 2.337 -9.054 -6.692 1.00 84.12 189 CYS A CA 1
ATOM 1481 C C . CYS A 1 189 ? 3.676 -9.746 -6.965 1.00 84.12 189 CYS A C 1
ATOM 1483 O O . CYS A 1 189 ? 4.023 -10.072 -8.104 1.00 84.12 189 CYS A O 1
ATOM 1485 N N . LYS A 1 190 ? 4.453 -9.922 -5.899 1.00 73.69 190 LYS A N 1
ATOM 1486 C CA . LYS A 1 190 ? 5.766 -10.555 -5.916 1.00 73.69 190 LYS A CA 1
ATOM 1487 C C . LYS A 1 190 ? 5.844 -11.622 -4.829 1.00 73.69 190 LYS A C 1
ATOM 1489 O O . LYS A 1 190 ? 5.340 -11.441 -3.727 1.00 73.69 190 LYS A O 1
ATOM 1494 N N . PHE A 1 191 ? 6.520 -12.731 -5.127 1.00 64.06 191 PHE A N 1
ATOM 1495 C CA . PHE A 1 191 ? 6.888 -13.701 -4.095 1.00 64.06 191 PHE A CA 1
ATOM 1496 C C . PHE A 1 191 ? 8.016 -13.133 -3.205 1.00 64.06 191 PHE A C 1
ATOM 1498 O O . PHE A 1 191 ? 8.907 -12.437 -3.701 1.00 64.06 191 PHE A O 1
ATOM 1505 N N . SER A 1 192 ? 7.969 -13.393 -1.896 1.00 65.56 192 SER A N 1
ATOM 1506 C CA . SER A 1 192 ? 8.882 -12.854 -0.867 1.00 65.56 192 SER A CA 1
ATOM 1507 C C . SER A 1 192 ? 10.347 -12.670 -1.334 1.00 65.56 192 SER A C 1
ATOM 1509 O O . SER A 1 192 ? 10.861 -13.500 -2.091 1.00 65.56 192 SER A O 1
ATOM 1511 N N . PRO A 1 193 ? 11.056 -11.595 -0.932 1.00 70.19 193 PRO A N 1
ATOM 1512 C CA . PRO A 1 193 ? 10.647 -10.555 0.017 1.00 70.19 193 PRO A CA 1
ATOM 1513 C C . PRO A 1 193 ? 9.684 -9.512 -0.545 1.00 70.19 193 PRO A C 1
ATOM 1515 O O . PRO A 1 193 ? 9.778 -9.137 -1.718 1.00 70.19 193 PRO A O 1
ATOM 1518 N N . ASP A 1 194 ? 8.884 -8.959 0.358 1.00 82.94 194 ASP A N 1
ATOM 1519 C CA . ASP A 1 194 ? 8.133 -7.722 0.157 1.00 82.94 194 ASP A CA 1
ATOM 1520 C C . ASP A 1 194 ? 9.062 -6.511 -0.037 1.00 82.94 194 ASP A C 1
ATOM 1522 O O . ASP A 1 194 ? 10.252 -6.526 0.329 1.00 82.94 194 ASP A O 1
ATOM 1526 N N . ALA A 1 195 ? 8.505 -5.449 -0.621 1.00 85.81 195 ALA A N 1
ATOM 1527 C CA . ALA A 1 195 ? 9.234 -4.226 -0.922 1.00 85.81 195 ALA A CA 1
ATOM 1528 C C . ALA A 1 195 ? 9.424 -3.356 0.330 1.00 85.81 195 ALA A C 1
ATOM 1530 O O . ALA A 1 195 ? 8.595 -3.340 1.239 1.00 85.81 195 ALA A O 1
ATOM 1531 N N . ASP A 1 196 ? 10.526 -2.612 0.366 1.00 88.31 196 ASP A N 1
ATOM 1532 C CA . ASP A 1 196 ? 10.793 -1.583 1.370 1.00 88.31 196 ASP A CA 1
ATOM 1533 C C . ASP A 1 196 ? 10.253 -0.233 0.880 1.00 88.31 196 ASP A C 1
ATOM 1535 O O . ASP A 1 196 ? 10.593 0.192 -0.226 1.00 88.31 196 ASP A O 1
ATOM 1539 N N . LEU A 1 197 ? 9.485 0.497 1.692 1.00 89.38 197 LEU A N 1
ATOM 1540 C CA . LEU A 1 197 ? 9.211 1.918 1.434 1.00 89.38 197 LEU A CA 1
ATOM 1541 C C . LEU A 1 197 ? 10.365 2.762 1.972 1.00 89.38 197 LEU A C 1
ATOM 1543 O O . LEU A 1 197 ? 10.527 2.909 3.184 1.00 89.38 197 LEU A O 1
ATOM 1547 N N . VAL A 1 198 ? 11.177 3.299 1.061 1.00 89.00 198 VAL A N 1
ATOM 1548 C CA . VAL A 1 198 ? 12.423 3.997 1.412 1.00 89.00 198 VAL A CA 1
ATOM 1549 C C . VAL A 1 198 ? 12.313 5.509 1.322 1.00 89.00 198 VAL A C 1
ATOM 1551 O O . VAL A 1 198 ? 13.079 6.193 1.989 1.00 89.00 198 VAL A O 1
ATOM 1554 N N . ALA A 1 199 ? 11.386 6.047 0.532 1.00 89.44 199 ALA A N 1
ATOM 1555 C CA . ALA A 1 199 ? 11.084 7.475 0.527 1.00 89.44 199 ALA A CA 1
ATOM 1556 C C . ALA A 1 199 ? 9.649 7.723 0.062 1.00 89.44 199 ALA A C 1
ATOM 1558 O O . ALA A 1 199 ? 9.111 6.977 -0.755 1.00 89.44 199 ALA A O 1
ATOM 1559 N N . GLN A 1 200 ? 9.052 8.801 0.555 1.00 90.62 200 GLN A N 1
ATOM 1560 C CA . GLN A 1 200 ? 7.781 9.333 0.078 1.00 90.62 200 GLN A CA 1
ATOM 1561 C C . GLN A 1 200 ? 7.777 10.848 0.253 1.00 90.62 200 GLN A C 1
ATOM 1563 O O . GLN A 1 200 ? 8.438 11.378 1.150 1.00 90.62 200 GLN A O 1
ATOM 1568 N N . GLY A 1 201 ? 7.024 11.555 -0.577 1.00 89.50 201 GLY A N 1
ATOM 1569 C CA . GLY A 1 201 ? 6.898 12.998 -0.444 1.00 89.50 201 GLY A CA 1
ATOM 1570 C C . GLY A 1 201 ? 5.880 13.593 -1.399 1.00 89.50 201 GLY A C 1
ATOM 1571 O O . GLY A 1 201 ? 5.297 12.904 -2.228 1.00 89.50 201 GLY A O 1
ATOM 1572 N N . SER A 1 202 ? 5.642 14.892 -1.256 1.00 89.62 202 SER A N 1
ATOM 1573 C CA . SER A 1 202 ? 4.754 15.633 -2.155 1.00 89.62 202 SER A CA 1
ATOM 1574 C C . SER A 1 202 ? 5.476 16.040 -3.440 1.00 89.62 202 SER A C 1
ATOM 1576 O O . SER A 1 202 ? 6.686 16.267 -3.436 1.00 89.62 202 SER A O 1
ATOM 1578 N N . GLY A 1 203 ? 4.715 16.191 -4.519 1.00 87.88 203 GLY A N 1
ATOM 1579 C CA . GLY A 1 203 ? 5.205 16.552 -5.841 1.00 87.88 203 GLY A CA 1
ATOM 1580 C C . GLY A 1 203 ? 5.797 15.375 -6.609 1.00 87.88 203 GLY A C 1
ATOM 1581 O O . GLY A 1 203 ? 5.682 14.217 -6.218 1.00 87.88 203 GLY A O 1
ATOM 1582 N N . ASN A 1 204 ? 6.458 15.712 -7.713 1.00 86.00 204 ASN A N 1
ATOM 1583 C CA . ASN A 1 204 ? 7.120 14.750 -8.581 1.00 86.00 204 ASN A CA 1
ATOM 1584 C C . ASN A 1 204 ? 8.618 14.757 -8.319 1.00 86.00 204 ASN A C 1
ATOM 1586 O O . ASN A 1 204 ? 9.226 15.822 -8.191 1.00 86.00 204 ASN A O 1
ATOM 1590 N N . ILE A 1 205 ? 9.223 13.577 -8.332 1.00 85.81 205 ILE A N 1
ATOM 1591 C CA . ILE A 1 205 ? 10.664 13.421 -8.215 1.00 85.81 205 ILE A CA 1
ATOM 1592 C C . ILE A 1 205 ? 11.254 12.869 -9.514 1.00 85.81 205 ILE A C 1
ATOM 1594 O O . ILE A 1 205 ? 10.807 11.861 -10.065 1.00 85.81 205 ILE A O 1
ATOM 1598 N N . GLY A 1 206 ? 12.255 13.577 -10.034 1.00 80.88 206 GLY A N 1
ATOM 1599 C CA . GLY A 1 206 ? 13.058 13.161 -11.179 1.00 80.88 206 GLY A CA 1
ATOM 1600 C C . GLY A 1 206 ? 14.436 12.626 -10.767 1.00 80.88 206 GLY A C 1
ATOM 1601 O O . GLY A 1 206 ? 14.822 12.732 -9.601 1.00 80.88 206 GLY A O 1
ATOM 1602 N N . PRO A 1 207 ? 15.228 12.107 -11.724 1.00 77.75 207 PRO A N 1
ATOM 1603 C CA . PRO A 1 207 ? 16.547 11.528 -11.449 1.00 77.75 207 PRO A CA 1
ATOM 1604 C C . PRO A 1 207 ? 17.517 12.476 -10.729 1.00 77.75 207 PRO A C 1
ATOM 1606 O O . PRO A 1 207 ? 18.274 12.048 -9.865 1.00 77.75 207 PRO A O 1
ATOM 1609 N N . GLN A 1 208 ? 17.489 13.769 -11.063 1.00 77.31 208 GLN A N 1
ATOM 1610 C CA . GLN A 1 208 ? 18.389 14.769 -10.475 1.00 77.31 208 GLN A CA 1
ATOM 1611 C C . GLN A 1 208 ? 17.975 15.172 -9.055 1.00 77.31 208 GLN A C 1
ATOM 1613 O O . GLN A 1 208 ? 18.825 15.340 -8.185 1.00 77.31 208 GLN A O 1
ATOM 1618 N N . SER A 1 209 ? 16.670 15.295 -8.807 1.00 82.88 209 SER A N 1
ATOM 1619 C CA . SER A 1 209 ? 16.116 15.640 -7.494 1.00 82.88 209 SER A CA 1
ATOM 1620 C C . SER A 1 209 ? 16.081 14.450 -6.536 1.00 82.88 209 SER A C 1
ATOM 1622 O O . SER A 1 209 ? 15.892 14.637 -5.341 1.00 82.88 209 SER A O 1
ATOM 1624 N N . LEU A 1 210 ? 16.271 13.223 -7.032 1.00 80.69 210 LEU A N 1
ATOM 1625 C CA . LEU A 1 210 ? 16.199 12.024 -6.205 1.00 80.69 210 LEU A CA 1
ATOM 1626 C C . LEU A 1 210 ? 17.244 12.018 -5.088 1.00 80.69 210 LEU A C 1
ATOM 1628 O O . LEU A 1 210 ? 16.930 11.635 -3.971 1.00 80.69 210 LEU A O 1
ATOM 1632 N N . PHE A 1 211 ? 18.449 12.526 -5.351 1.00 77.38 211 PHE A N 1
ATOM 1633 C CA . PHE A 1 211 ? 19.502 12.659 -4.337 1.00 77.38 211 PHE A CA 1
ATOM 1634 C C . PHE A 1 211 ? 19.152 13.635 -3.203 1.00 77.38 211 PHE A C 1
ATOM 1636 O O . PHE A 1 211 ? 19.836 13.649 -2.185 1.00 77.38 211 PHE A O 1
ATOM 1643 N N . GLN A 1 212 ? 18.113 14.456 -3.378 1.00 80.44 212 GLN A N 1
ATOM 1644 C CA . GLN A 1 212 ? 17.624 15.397 -2.371 1.00 80.44 212 GLN A CA 1
ATOM 1645 C C . GLN A 1 212 ? 16.475 14.812 -1.537 1.00 80.44 212 GLN A C 1
ATOM 1647 O O . GLN A 1 212 ? 16.081 15.423 -0.544 1.00 80.44 212 GLN A O 1
ATOM 1652 N N . ALA A 1 213 ? 15.928 13.650 -1.914 1.00 84.31 213 ALA A N 1
ATOM 1653 C CA . ALA A 1 213 ? 14.916 12.983 -1.105 1.00 84.31 213 ALA A CA 1
ATOM 1654 C C . ALA A 1 213 ? 15.506 12.474 0.212 1.00 84.31 213 ALA A C 1
ATOM 1656 O O . ALA A 1 213 ? 16.648 12.014 0.282 1.00 84.31 213 ALA A O 1
ATOM 1657 N N . SER A 1 214 ? 14.684 12.516 1.259 1.00 87.50 214 SER A N 1
ATOM 1658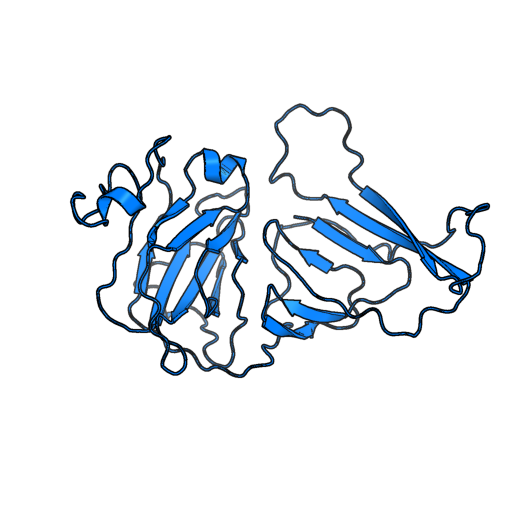 C CA . SER A 1 214 ? 15.018 11.892 2.532 1.00 87.50 214 SER A CA 1
ATOM 1659 C C . SER A 1 214 ? 14.750 10.393 2.443 1.00 87.50 214 SER A C 1
ATOM 1661 O O . SER A 1 214 ? 13.599 9.969 2.329 1.00 87.50 214 SER A O 1
ATOM 1663 N N . PHE A 1 215 ? 15.818 9.595 2.457 1.00 87.44 215 PHE A N 1
ATOM 1664 C CA . PHE A 1 215 ? 15.726 8.141 2.394 1.00 87.44 215 PHE A CA 1
ATOM 1665 C C . PHE A 1 215 ? 15.812 7.496 3.775 1.00 87.44 215 PHE A C 1
ATOM 1667 O O . PHE A 1 215 ? 16.785 7.675 4.510 1.00 87.44 215 PHE A O 1
ATOM 1674 N N . ARG A 1 216 ? 14.841 6.636 4.079 1.00 87.00 216 ARG A N 1
ATOM 1675 C CA . ARG A 1 216 ? 14.850 5.726 5.222 1.00 87.00 216 ARG A CA 1
ATOM 1676 C C . ARG A 1 216 ? 15.451 4.386 4.803 1.00 87.00 216 ARG A C 1
ATOM 1678 O O . ARG A 1 216 ? 14.761 3.490 4.332 1.00 87.00 216 ARG A O 1
ATOM 1685 N N . LEU A 1 217 ? 16.765 4.257 4.970 1.00 86.19 217 LEU A N 1
ATOM 1686 C CA . LEU A 1 217 ? 17.509 3.037 4.618 1.00 86.19 217 LEU A CA 1
ATOM 1687 C C . LEU A 1 217 ? 17.704 2.075 5.798 1.00 86.19 217 LEU A C 1
ATOM 1689 O O . LEU A 1 217 ? 17.968 0.889 5.601 1.00 86.19 217 LEU A O 1
ATOM 1693 N N . ASN A 1 218 ? 17.566 2.583 7.024 1.00 86.56 218 ASN A N 1
ATOM 1694 C CA . ASN A 1 218 ? 17.660 1.788 8.240 1.00 86.56 218 ASN A CA 1
ATOM 1695 C C . ASN A 1 218 ? 16.270 1.285 8.646 1.00 86.56 218 ASN A C 1
ATOM 1697 O O . ASN A 1 218 ? 15.431 2.075 9.083 1.00 86.56 218 ASN A O 1
ATOM 1701 N N . ASN A 1 219 ? 16.047 -0.021 8.490 1.00 85.44 219 ASN A N 1
ATOM 1702 C CA . ASN A 1 219 ? 14.813 -0.715 8.853 1.00 85.44 219 ASN A CA 1
ATOM 1703 C C . ASN A 1 219 ? 13.525 -0.021 8.353 1.00 85.44 219 ASN A C 1
ATOM 1705 O O . ASN A 1 219 ? 12.669 0.350 9.168 1.00 85.44 219 ASN A O 1
ATOM 1709 N N . PRO A 1 220 ? 13.390 0.207 7.031 1.00 88.69 220 PRO A N 1
ATOM 1710 C CA . PRO A 1 220 ? 12.158 0.738 6.457 1.00 88.69 220 PRO A CA 1
ATOM 1711 C C . PRO A 1 220 ? 10.963 -0.194 6.701 1.00 88.69 220 PRO A C 1
ATOM 1713 O O . PRO A 1 220 ? 11.102 -1.384 7.020 1.00 88.69 220 PRO A O 1
ATOM 1716 N N . LEU A 1 221 ? 9.762 0.359 6.536 1.00 89.38 221 LEU A N 1
ATOM 1717 C CA . LEU A 1 221 ? 8.541 -0.438 6.512 1.00 89.38 221 LEU A CA 1
ATOM 1718 C C . LEU A 1 221 ? 8.569 -1.369 5.301 1.00 89.38 221 LEU A C 1
ATOM 1720 O O . LEU A 1 221 ? 8.833 -0.929 4.180 1.00 89.38 221 LEU A O 1
ATOM 1724 N N . ARG A 1 222 ? 8.263 -2.641 5.551 1.00 89.06 222 ARG A N 1
ATOM 1725 C CA . ARG A 1 222 ? 8.112 -3.671 4.525 1.00 89.06 222 ARG A CA 1
ATOM 1726 C C . ARG A 1 222 ? 6.670 -4.075 4.418 1.00 89.06 222 ARG A C 1
ATOM 1728 O O . ARG A 1 222 ? 6.045 -4.324 5.448 1.00 89.06 222 ARG A O 1
ATOM 1735 N N . ARG A 1 223 ? 6.172 -4.100 3.188 1.00 89.19 223 ARG A N 1
ATOM 1736 C CA . ARG A 1 223 ? 4.805 -4.494 2.858 1.00 89.19 223 ARG A CA 1
ATOM 1737 C C . ARG A 1 223 ? 4.658 -4.699 1.348 1.00 89.19 223 ARG A C 1
ATOM 1739 O O . ARG A 1 223 ? 5.598 -4.429 0.596 1.00 89.19 223 ARG A O 1
ATOM 1746 N N . ASP A 1 224 ? 3.499 -5.164 0.903 1.00 91.50 224 ASP A N 1
ATOM 1747 C CA . ASP A 1 224 ? 3.246 -5.425 -0.520 1.00 91.50 224 ASP A CA 1
ATOM 1748 C C . ASP A 1 224 ? 2.355 -4.367 -1.186 1.00 91.50 224 ASP A C 1
ATOM 1750 O O . ASP A 1 224 ? 2.420 -4.207 -2.407 1.00 91.50 224 ASP A O 1
ATOM 1754 N N . THR A 1 225 ? 1.577 -3.613 -0.399 1.00 91.62 225 THR A N 1
ATOM 1755 C CA . THR A 1 225 ? 0.636 -2.607 -0.901 1.00 91.62 225 THR A CA 1
ATOM 1756 C C . THR A 1 225 ? 0.910 -1.230 -0.298 1.00 91.62 225 THR A C 1
ATOM 1758 O O . THR A 1 225 ? 0.691 -0.999 0.890 1.00 91.62 225 THR A O 1
ATOM 1761 N N . PHE A 1 226 ? 1.316 -0.266 -1.123 1.00 90.56 226 PHE A N 1
ATOM 1762 C CA . PHE A 1 226 ? 1.628 1.106 -0.699 1.00 90.56 226 PHE A CA 1
ATOM 1763 C C . PHE A 1 226 ? 0.601 2.092 -1.240 1.00 90.56 226 PHE A C 1
ATOM 1765 O O . PHE A 1 226 ? 0.246 2.016 -2.411 1.00 90.56 226 PHE A O 1
ATOM 1772 N N . VAL A 1 227 ? 0.157 3.058 -0.436 1.00 90.38 227 VAL A N 1
ATOM 1773 C CA . VAL A 1 227 ? -0.701 4.140 -0.945 1.00 90.38 227 VAL A CA 1
ATOM 1774 C C . VAL A 1 227 ? 0.169 5.281 -1.460 1.00 90.38 227 VAL A C 1
ATOM 1776 O O . VAL A 1 227 ? 0.931 5.873 -0.696 1.00 90.38 227 VAL A O 1
ATOM 1779 N N . ILE A 1 228 ? 0.036 5.620 -2.743 1.00 88.38 228 ILE A N 1
ATOM 1780 C CA . ILE A 1 228 ? 0.561 6.873 -3.292 1.00 88.38 228 ILE A CA 1
ATOM 1781 C C . ILE A 1 228 ? -0.542 7.929 -3.241 1.00 88.38 228 ILE A C 1
ATOM 1783 O O . ILE A 1 228 ? -1.612 7.743 -3.817 1.00 88.38 228 ILE A O 1
ATOM 1787 N N . GLY A 1 229 ? -0.305 9.025 -2.522 1.00 88.38 229 GLY A N 1
ATOM 1788 C CA . GLY A 1 229 ? -1.263 10.127 -2.438 1.00 88.38 229 GLY A CA 1
ATOM 1789 C C . GLY A 1 229 ? -1.352 10.908 -3.751 1.00 88.38 229 GLY A C 1
ATOM 1790 O O . GLY A 1 229 ? -0.479 10.791 -4.613 1.00 88.38 229 GLY A O 1
ATOM 1791 N N . SER A 1 230 ? -2.398 11.721 -3.915 1.00 85.75 230 SER A N 1
ATOM 1792 C CA . SER A 1 230 ? -2.515 12.592 -5.090 1.00 85.75 230 SER A CA 1
ATOM 1793 C C . SER A 1 230 ? -1.364 13.603 -5.156 1.00 85.75 230 SER A C 1
ATOM 1795 O O . SER A 1 230 ? -0.940 14.158 -4.132 1.00 85.75 230 SER A O 1
ATOM 1797 N N . GLY A 1 231 ? -0.816 13.808 -6.356 1.00 85.75 231 GLY A N 1
ATOM 1798 C CA . GLY A 1 231 ? 0.310 14.714 -6.594 1.00 85.75 231 GLY A CA 1
ATOM 1799 C C . GLY A 1 231 ? 1.539 14.419 -5.728 1.00 85.75 231 GLY A C 1
ATOM 1800 O O . GLY A 1 231 ? 2.190 15.357 -5.263 1.00 85.75 231 GLY A O 1
ATOM 1801 N N . SER A 1 232 ? 1.818 13.147 -5.435 1.00 88.44 232 SER A N 1
ATOM 1802 C CA . SER A 1 232 ? 2.903 12.710 -4.549 1.00 88.44 232 SER A CA 1
ATOM 1803 C C . SER A 1 232 ? 3.836 11.715 -5.242 1.00 88.44 232 SER A C 1
ATOM 1805 O O . SER A 1 232 ? 3.501 11.142 -6.275 1.00 88.44 232 SER A O 1
ATOM 1807 N N . TYR A 1 233 ? 4.996 11.454 -4.645 1.00 88.19 233 TYR A N 1
ATOM 1808 C CA . TYR A 1 233 ? 5.910 10.404 -5.081 1.00 88.19 233 TYR A CA 1
ATOM 1809 C C . TYR A 1 233 ? 6.139 9.374 -3.980 1.00 88.19 233 TYR A C 1
ATOM 1811 O O . TYR A 1 233 ? 6.035 9.675 -2.787 1.00 88.19 233 TYR A O 1
ATOM 1819 N N . LEU A 1 234 ? 6.519 8.171 -4.394 1.00 88.69 234 LEU A N 1
ATOM 1820 C CA . LEU A 1 234 ? 7.082 7.156 -3.515 1.00 88.69 234 LEU A CA 1
ATOM 1821 C C . LEU A 1 234 ? 8.263 6.463 -4.182 1.00 88.69 234 LEU A C 1
ATOM 1823 O O . LEU A 1 234 ? 8.369 6.388 -5.410 1.00 88.69 234 LEU A O 1
ATOM 1827 N N . VAL A 1 235 ? 9.162 5.957 -3.349 1.00 87.69 235 VAL A N 1
ATOM 1828 C CA . VAL A 1 235 ? 10.302 5.157 -3.769 1.00 87.69 235 VAL A CA 1
ATOM 1829 C C . VAL A 1 235 ? 10.283 3.857 -2.988 1.00 87.69 235 VAL A C 1
ATOM 1831 O O . VAL A 1 235 ? 10.403 3.858 -1.759 1.00 87.69 235 VAL A O 1
ATOM 1834 N N . ASN A 1 236 ? 10.154 2.749 -3.714 1.00 87.12 236 ASN A N 1
ATOM 1835 C CA . ASN A 1 236 ? 10.252 1.412 -3.151 1.00 87.12 236 ASN A CA 1
ATOM 1836 C C . ASN A 1 236 ? 11.588 0.770 -3.521 1.00 87.12 236 ASN A C 1
ATOM 1838 O O . ASN A 1 236 ? 11.986 0.818 -4.684 1.00 87.12 236 ASN A O 1
ATOM 1842 N N . SER A 1 237 ? 12.243 0.124 -2.557 1.00 85.25 237 SER A N 1
ATOM 1843 C CA . SER A 1 237 ? 13.381 -0.764 -2.813 1.00 85.25 237 SER A CA 1
ATOM 1844 C C . SER A 1 237 ? 12.903 -2.212 -2.845 1.00 85.25 237 SER A C 1
ATOM 1846 O O . SER A 1 237 ? 12.221 -2.679 -1.932 1.00 85.25 237 SER A O 1
ATOM 1848 N N . ILE A 1 238 ? 13.254 -2.923 -3.911 1.00 82.00 238 ILE A N 1
ATOM 1849 C CA . ILE A 1 238 ? 12.850 -4.304 -4.164 1.00 82.00 238 ILE A CA 1
ATOM 1850 C C . ILE A 1 238 ? 14.104 -5.176 -4.202 1.00 82.00 238 ILE A C 1
ATOM 1852 O O . ILE A 1 238 ? 14.883 -5.076 -5.155 1.00 82.00 238 ILE A O 1
ATOM 1856 N N . PRO A 1 239 ? 14.307 -6.056 -3.210 1.00 74.25 239 PRO A N 1
ATOM 1857 C CA . PRO A 1 239 ? 15.341 -7.076 -3.278 1.00 74.25 239 PRO A CA 1
ATOM 1858 C C . PRO A 1 239 ? 14.888 -8.236 -4.177 1.00 74.25 239 PRO A C 1
ATOM 1860 O O . PRO A 1 239 ? 13.803 -8.794 -3.985 1.00 74.25 239 PRO A O 1
ATOM 1863 N N . THR A 1 240 ? 15.729 -8.648 -5.130 1.00 67.12 240 THR A N 1
ATOM 1864 C CA . THR A 1 240 ? 15.520 -9.888 -5.910 1.00 67.12 240 THR A CA 1
ATOM 1865 C C . THR A 1 240 ? 16.142 -11.118 -5.253 1.00 67.12 240 THR A C 1
ATOM 1867 O O . THR A 1 240 ? 15.915 -12.235 -5.713 1.00 67.12 240 THR A O 1
ATOM 1870 N N . VAL A 1 241 ? 16.902 -10.917 -4.174 1.00 58.81 241 VAL A N 1
ATOM 1871 C CA . VAL A 1 241 ? 17.516 -11.981 -3.381 1.00 58.81 241 VAL A CA 1
ATOM 1872 C C . VAL A 1 241 ? 17.242 -11.719 -1.911 1.00 58.81 241 VAL A C 1
ATOM 1874 O O . VAL A 1 241 ? 17.421 -10.600 -1.425 1.00 58.81 241 VAL A O 1
ATOM 1877 N N . GLN A 1 242 ? 16.842 -12.756 -1.186 1.00 53.91 242 GLN A N 1
ATOM 1878 C CA . GLN A 1 242 ? 16.833 -12.743 0.270 1.00 53.91 242 GLN A CA 1
ATOM 1879 C C . GLN A 1 242 ? 17.403 -14.066 0.770 1.00 53.91 242 GLN A C 1
ATOM 1881 O O . GLN A 1 242 ? 16.860 -15.113 0.439 1.00 53.91 242 GLN A O 1
ATOM 1886 N N . PHE A 1 243 ? 18.493 -14.001 1.546 1.00 46.28 243 PHE A N 1
ATOM 1887 C CA . PHE A 1 243 ? 19.082 -15.147 2.255 1.00 46.28 243 PHE A CA 1
ATOM 1888 C C . PHE A 1 243 ? 19.104 -16.445 1.415 1.00 46.28 243 PHE A C 1
ATOM 1890 O O . PHE A 1 243 ? 18.542 -17.448 1.830 1.00 46.28 243 PHE A O 1
ATOM 1897 N N . GLU A 1 244 ? 19.735 -16.392 0.231 1.00 40.19 244 GLU A N 1
ATOM 1898 C CA . GLU A 1 244 ? 19.943 -17.515 -0.716 1.00 40.19 244 GLU A CA 1
ATOM 1899 C C . GLU A 1 244 ? 18.773 -17.873 -1.659 1.00 40.19 244 GLU A C 1
ATOM 1901 O O . GLU A 1 244 ? 18.970 -18.641 -2.601 1.00 40.19 244 GLU A O 1
ATOM 1906 N N . ALA A 1 245 ? 17.588 -17.269 -1.514 1.00 46.34 245 ALA A N 1
ATOM 1907 C CA . ALA A 1 245 ? 16.491 -17.441 -2.470 1.00 46.34 245 ALA A CA 1
ATOM 1908 C C . ALA A 1 245 ? 16.529 -16.360 -3.564 1.00 46.34 245 ALA A C 1
ATOM 1910 O O . ALA A 1 245 ? 16.206 -15.193 -3.322 1.00 46.34 245 ALA A O 1
ATOM 1911 N N . HIS A 1 246 ? 16.923 -16.759 -4.776 1.00 64.00 246 HIS A N 1
ATOM 1912 C CA . HIS A 1 246 ? 16.750 -15.967 -5.994 1.00 64.00 246 HIS A CA 1
ATOM 1913 C C . HIS A 1 246 ? 15.281 -16.027 -6.408 1.00 64.00 246 HIS A C 1
ATOM 1915 O O . HIS A 1 246 ? 14.728 -17.123 -6.510 1.00 64.00 246 HIS A O 1
ATOM 1921 N N . ASN A 1 247 ? 14.653 -14.879 -6.672 1.00 72.88 247 ASN A N 1
ATOM 1922 C CA . ASN A 1 247 ? 13.259 -14.839 -7.111 1.00 72.88 247 ASN A CA 1
ATOM 1923 C C . ASN A 1 247 ? 13.108 -14.347 -8.570 1.00 72.88 247 ASN A C 1
ATOM 1925 O O . ASN A 1 247 ? 12.605 -13.240 -8.796 1.00 72.88 247 ASN A O 1
ATOM 1929 N N . PRO A 1 248 ? 13.571 -15.127 -9.571 1.00 77.81 248 PRO A N 1
ATOM 1930 C CA . PRO A 1 248 ? 13.327 -14.828 -10.974 1.00 77.81 248 PRO A CA 1
ATOM 1931 C C . PRO A 1 248 ? 11.862 -15.107 -11.315 1.00 77.81 248 PRO A C 1
ATOM 1933 O O . PRO A 1 248 ? 11.325 -16.173 -11.021 1.00 77.81 248 PRO A O 1
ATOM 1936 N N . GLY A 1 249 ? 11.213 -14.156 -11.970 1.00 79.38 249 GLY A N 1
ATOM 1937 C CA . GLY A 1 249 ? 9.819 -14.292 -12.359 1.00 79.38 249 GLY A CA 1
ATOM 1938 C C . GLY A 1 249 ? 9.303 -13.036 -13.033 1.00 79.38 249 GLY A C 1
ATOM 1939 O O . GLY A 1 249 ? 10.064 -12.105 -13.280 1.00 79.38 249 GLY A O 1
ATOM 1940 N N . VAL A 1 250 ? 8.010 -13.059 -13.339 1.00 80.44 250 VAL A N 1
ATOM 1941 C CA . VAL A 1 250 ? 7.266 -11.912 -13.855 1.00 80.44 250 VAL A CA 1
ATOM 1942 C C . VAL A 1 250 ? 6.334 -11.458 -12.746 1.00 80.44 250 VAL A C 1
ATOM 1944 O O . VAL A 1 250 ? 5.443 -12.210 -12.346 1.00 80.44 250 VAL A O 1
ATOM 1947 N N . TRP A 1 251 ? 6.536 -10.243 -12.258 1.00 84.69 251 TRP A N 1
ATOM 1948 C CA . TRP A 1 251 ? 5.781 -9.674 -11.146 1.00 84.69 251 TRP A CA 1
ATOM 1949 C C . TRP A 1 251 ? 4.915 -8.536 -11.655 1.00 84.69 251 TRP A C 1
ATOM 1951 O O . TRP A 1 251 ? 5.377 -7.702 -12.429 1.00 84.69 251 TRP A O 1
ATOM 1961 N N . ILE A 1 252 ? 3.659 -8.478 -11.225 1.00 85.31 252 ILE A N 1
ATOM 1962 C CA . ILE A 1 252 ? 2.766 -7.382 -11.604 1.00 85.31 252 ILE A CA 1
ATOM 1963 C C . ILE A 1 252 ? 2.759 -6.322 -10.503 1.00 85.31 252 ILE A C 1
ATOM 1965 O O . ILE A 1 252 ? 2.508 -6.620 -9.340 1.00 85.31 252 ILE A O 1
ATOM 1969 N N . LEU A 1 253 ? 3.024 -5.075 -10.879 1.00 86.75 253 LEU A N 1
ATOM 1970 C CA . LEU A 1 253 ? 2.770 -3.893 -10.063 1.00 86.75 253 LEU A CA 1
ATOM 1971 C C . LEU A 1 253 ? 1.514 -3.224 -10.609 1.00 86.75 253 LEU A C 1
ATOM 1973 O O . LEU A 1 253 ? 1.503 -2.829 -11.774 1.00 86.75 253 LEU A O 1
ATOM 1977 N N . HIS A 1 254 ? 0.462 -3.086 -9.808 1.00 86.94 254 HIS A N 1
ATOM 1978 C CA . HIS A 1 254 ? -0.785 -2.491 -10.285 1.00 86.94 254 HIS A CA 1
ATOM 1979 C C . HIS A 1 254 ? -1.540 -1.706 -9.220 1.00 86.94 254 HIS A C 1
ATOM 1981 O O . HIS A 1 254 ? -1.330 -1.877 -8.020 1.00 86.94 254 HIS A O 1
ATOM 1987 N N . CYS A 1 255 ? -2.465 -0.859 -9.669 1.00 87.94 255 CYS A N 1
ATOM 1988 C CA . CYS A 1 255 ? -3.418 -0.227 -8.773 1.00 87.94 255 CYS A CA 1
ATOM 1989 C C . CYS A 1 255 ? -4.415 -1.274 -8.256 1.00 87.94 255 CYS A C 1
ATOM 1991 O O . CYS A 1 255 ? -5.038 -1.991 -9.037 1.00 87.94 255 CYS A O 1
ATOM 1993 N N . HIS A 1 256 ? -4.602 -1.355 -6.944 1.00 91.12 256 HIS A N 1
ATOM 1994 C CA . HIS A 1 256 ? -5.540 -2.273 -6.293 1.00 91.12 256 HIS A CA 1
ATOM 1995 C C . HIS A 1 256 ? -6.983 -1.711 -6.237 1.00 91.12 256 HIS A C 1
ATOM 1997 O O . HIS A 1 256 ? -7.838 -2.187 -5.488 1.00 91.12 256 HIS A O 1
ATOM 2003 N N . ILE A 1 257 ? -7.275 -0.676 -7.030 1.00 86.19 257 ILE A N 1
ATOM 2004 C CA . ILE A 1 257 ? -8.639 -0.257 -7.371 1.00 86.19 257 ILE A CA 1
ATOM 2005 C C . ILE A 1 257 ? -9.006 -0.970 -8.673 1.00 86.19 257 ILE A C 1
ATOM 2007 O O . ILE A 1 257 ? -8.404 -0.709 -9.714 1.00 86.19 257 ILE A O 1
ATOM 2011 N N . GLU A 1 258 ? -9.993 -1.866 -8.618 1.00 85.62 258 GLU A N 1
ATOM 2012 C CA . GLU A 1 258 ? -10.316 -2.781 -9.725 1.00 85.62 258 GLU A CA 1
ATOM 2013 C C . GLU A 1 258 ? -10.585 -2.059 -11.050 1.00 85.62 258 GLU A C 1
ATOM 2015 O O . GLU A 1 258 ? -10.094 -2.485 -12.091 1.00 85.62 258 GLU A O 1
ATOM 2020 N N . TRP A 1 259 ? -11.292 -0.927 -11.026 1.00 80.88 259 TRP A N 1
ATOM 2021 C CA . TRP A 1 259 ? -11.573 -0.137 -12.229 1.00 80.88 259 TRP A CA 1
ATOM 2022 C C . TRP A 1 259 ? -10.316 0.505 -12.833 1.00 80.88 259 TRP A C 1
ATOM 2024 O O . TRP A 1 259 ? -10.214 0.626 -14.054 1.00 80.88 259 TRP A O 1
ATOM 2034 N N . HIS A 1 260 ? -9.338 0.884 -12.002 1.00 83.62 260 HIS A N 1
ATOM 2035 C CA . HIS A 1 260 ? -8.054 1.416 -12.468 1.00 83.62 260 HIS A CA 1
ATOM 2036 C C . HIS A 1 260 ? -7.196 0.302 -13.070 1.00 83.62 260 HIS A C 1
ATOM 2038 O O . HIS A 1 260 ? -6.645 0.479 -14.155 1.00 83.62 260 HIS A O 1
ATOM 2044 N N . LEU A 1 261 ? -7.151 -0.871 -12.425 1.00 83.81 261 LEU A N 1
ATOM 2045 C CA . LEU A 1 261 ? -6.520 -2.067 -12.989 1.00 83.81 261 LEU A CA 1
ATOM 2046 C C . LEU A 1 261 ? -7.157 -2.444 -14.334 1.00 83.81 261 LEU A C 1
ATOM 2048 O O . LEU A 1 261 ? -6.445 -2.641 -15.315 1.00 83.81 261 LEU A O 1
ATOM 2052 N N . ALA A 1 262 ? -8.490 -2.480 -14.409 1.00 78.88 262 ALA A N 1
ATOM 2053 C CA . ALA A 1 262 ? -9.227 -2.780 -15.636 1.00 78.88 262 ALA A CA 1
ATOM 2054 C C . ALA A 1 262 ? -8.993 -1.742 -16.749 1.00 78.88 262 ALA A C 1
ATOM 2056 O O . ALA A 1 262 ? -9.077 -2.078 -17.929 1.00 78.88 262 ALA A O 1
ATOM 2057 N N . SER A 1 263 ? -8.670 -0.500 -16.378 1.00 78.50 263 SER A N 1
ATOM 2058 C CA . SER A 1 263 ? -8.281 0.571 -17.307 1.00 78.50 263 SER A CA 1
ATOM 2059 C C . SER A 1 263 ? -6.810 0.499 -17.736 1.00 78.50 263 SER A C 1
ATOM 2061 O O . SER A 1 263 ? -6.385 1.283 -18.582 1.00 78.50 263 SER A O 1
ATOM 2063 N N . GLY A 1 264 ? -6.038 -0.445 -17.189 1.00 75.62 264 GLY A N 1
ATOM 2064 C CA . GLY A 1 264 ? -4.649 -0.690 -17.560 1.00 75.62 264 GLY A CA 1
ATOM 2065 C C . GLY A 1 264 ? -3.608 -0.183 -16.568 1.00 75.62 264 GLY A C 1
ATOM 2066 O O . GLY A 1 264 ? -2.429 -0.274 -16.883 1.00 75.62 264 GLY A O 1
ATOM 2067 N N . PHE A 1 265 ? -3.983 0.303 -15.375 1.00 82.31 265 PHE A N 1
ATOM 2068 C CA . PHE A 1 265 ? -3.024 0.767 -14.359 1.00 82.31 265 PHE A CA 1
ATOM 2069 C C . PHE A 1 265 ? -2.247 -0.411 -13.743 1.00 82.31 265 PHE A C 1
ATOM 2071 O O . PHE A 1 265 ? -2.436 -0.779 -12.582 1.00 82.31 265 PHE A O 1
ATOM 2078 N N . ALA A 1 266 ? -1.358 -0.989 -14.543 1.00 81.75 266 ALA A N 1
ATOM 2079 C CA . ALA A 1 266 ? -0.532 -2.141 -14.258 1.00 81.75 266 ALA A CA 1
ATOM 2080 C C . ALA A 1 266 ? 0.759 -2.098 -15.088 1.00 81.75 266 ALA A C 1
ATOM 2082 O O . ALA A 1 266 ? 0.804 -1.565 -16.195 1.00 81.75 266 ALA A O 1
ATOM 2083 N N . GLY A 1 267 ? 1.812 -2.702 -14.557 1.00 79.69 267 GLY A N 1
ATOM 2084 C CA . GLY A 1 267 ? 3.091 -2.896 -15.226 1.00 79.69 267 GLY A CA 1
ATOM 2085 C C . GLY A 1 267 ? 3.743 -4.185 -14.749 1.00 79.69 267 GLY A C 1
ATOM 2086 O O . GLY A 1 267 ? 3.389 -4.715 -13.696 1.00 79.69 267 GLY A O 1
ATOM 2087 N N . LEU A 1 268 ? 4.682 -4.696 -15.539 1.00 81.06 268 LEU A N 1
ATOM 2088 C CA . LEU A 1 268 ? 5.417 -5.920 -15.238 1.00 81.06 268 LEU A CA 1
ATOM 2089 C C . LEU A 1 268 ? 6.868 -5.624 -14.867 1.00 81.06 268 LEU A C 1
ATOM 2091 O O . LEU A 1 268 ? 7.514 -4.769 -15.478 1.00 81.06 268 LEU A O 1
ATOM 2095 N N . LEU A 1 269 ? 7.379 -6.382 -13.906 1.00 79.19 269 LEU A N 1
ATOM 2096 C CA . LEU A 1 269 ? 8.780 -6.441 -13.502 1.00 79.19 269 LEU A CA 1
ATOM 2097 C C . LEU A 1 269 ? 9.347 -7.828 -13.783 1.00 79.19 269 LEU A C 1
ATOM 2099 O O . LEU A 1 269 ? 8.659 -8.806 -13.417 1.00 79.19 269 LEU A O 1
#

InterPro domains:
  IPR008972 Cupredoxin [G3DSA:2.60.40.420] (1-117)
  IPR008972 Cupredoxin [G3DSA:2.60.40.420] (120-269)
  IPR008972 Cupredoxin [SSF49503] (160-268)
  IPR011706 Multicopper oxidase, C-terminal [PF07731] (161-267)
  IPR045087 Multicopper oxidase [PTHR11709] (3-265)

Radius of gyration: 21.36 Å; Cα contacts (8 Å, |Δi|>4): 559; chains: 1; bounding box: 53×39×58 Å

pLDDT: mean 76.48, std 12.93, range [40.19, 92.31]

Nearest PDB structures (foldseek):
  3v9e-assembly1_A  TM=7.883E-01  e=1.278E-12  Botrytis aclada
  3sqr-assembly1_A  TM=7.799E-01  e=9.981E-12  Botrytis aclada
  6klg-assembly1_A  TM=6.329E-01  e=4.790E-11  Zea mays
  3aw5-assembly1_A  TM=5.386E-01  e=3.485E-06  Pyrobaculum aerophilum str. IM2
  6k3d-assembly1_A  TM=5.855E-01  e=2.721E-05  Pyrobaculum aerophilum str. IM2

Foldseek 3Di:
DKKKAWFPAFWWFQDKAHFGWGDDTRHRIAADDQSIDTDTDRPPPDDAFDKTKMKMFAEDPQADDPDDPDDPRIDIDMDTHHPPPDDCPDDDDDPTDRPPDPDYDFRAHDDQVGIFGPPWDFDDDDAEDEDEQDAQQDDDDDQVQLCDDVHVVDDDCNRFAEDDDPDFDKYKYKYFAQAQRHKFWKFKQFDDDFKFFFFKFAAHDDPVCPVVTRTDRTRGDGHGIHIHTHRMMTMIIDGCDDPHDGGDDKIKIATSRVVRVNRPRIHID